Protein AF-A0A2V5YQJ9-F1 (afdb_monomer_lite)

Sequence (287 aa):
MVGDLIDFMKTKSSFQFAFLNALARRWFQRGGFLVSLAWLAAGSNALAEAPVAAVTVTPDSAFQAMFESYGNDNTLLDDWTGADGALSVLLPDGRVVWDFSDTFLGFVNRDNSRPPGQPFINNSMIVQDSGALVQTLHGGTAQSPTSLIIPVDQNAWYWVGDMTVEGDRLRVFVMEFMRTGPGPFDFQWVSNAIASFILPDLTLEDVVPTHGENNVMYGAALLEEGGYTYIYGTEDVSGTEKYLHIARATAGNLFGAWEFYTGTGWSSDPTASARLLRGVGNGFGVT

Secondary structure (DSSP, 8-state):
--HHHHHHTTS-----PPP--SHHHHHSSS------S----S--S---------------HHHHHHHHHHHT--S-SSSEEEEEEEEEEE-TTS-EEEEEEEEEES---TTSPPPTT--EES-EEEEEETTEEEEEE-EEETTEEE-SS--SSTTEEEEEEEEEEETTEEEEEEEEEEE-SSSTT-EEEEEEEEEEEETTTTEEEEEEEE--GGGEEEEEEEEEETTEEEEEEEEESSSS-EEEEEEEEETT-TTS--EEE-SSSEES-GGGPPP-SBS--SS----

Radius of gyration: 20.37 Å; chains: 1; bounding box: 47×46×60 Å

pLDDT: mean 85.01, std 23.69, range [23.05, 98.88]

Structure (mmCIF, N/CA/C/O backbone):
data_AF-A0A2V5YQJ9-F1
#
_entry.id   AF-A0A2V5YQJ9-F1
#
loop_
_atom_site.group_PDB
_atom_site.id
_atom_site.type_symbol
_atom_site.label_atom_id
_atom_site.label_alt_id
_atom_site.label_comp_id
_atom_site.label_asym_id
_atom_site.label_entity_id
_atom_site.label_seq_id
_atom_site.pdbx_PDB_ins_code
_atom_site.Cartn_x
_atom_site.Cartn_y
_atom_site.Cartn_z
_atom_site.occupancy
_atom_site.B_iso_or_equiv
_atom_site.auth_seq_id
_atom_site.auth_comp_id
_atom_site.auth_asym_id
_atom_site.auth_atom_id
_atom_site.pdbx_PDB_model_num
ATOM 1 N N . MET A 1 1 ? 19.221 16.763 -3.939 1.00 40.41 1 MET A N 1
ATOM 2 C CA . MET A 1 1 ? 20.540 16.271 -3.492 1.00 40.41 1 MET A CA 1
ATOM 3 C C . MET A 1 1 ? 20.417 14.766 -3.367 1.00 40.41 1 MET A C 1
ATOM 5 O O . MET A 1 1 ? 19.759 14.307 -2.452 1.00 40.41 1 MET A O 1
ATOM 9 N N . VAL A 1 2 ? 20.926 14.026 -4.353 1.00 37.28 2 VAL A N 1
ATOM 10 C CA . VAL A 1 2 ? 20.743 12.562 -4.499 1.00 37.28 2 VAL A CA 1
ATOM 11 C C . VAL A 1 2 ? 21.993 11.791 -4.023 1.00 37.28 2 VAL A C 1
ATOM 13 O O . VAL A 1 2 ? 22.000 10.569 -3.973 1.00 37.28 2 VAL A O 1
ATOM 16 N N . GLY A 1 3 ? 23.064 12.505 -3.648 1.00 26.58 3 GLY A N 1
ATOM 17 C CA . GLY A 1 3 ? 24.361 11.912 -3.301 1.00 26.58 3 GLY A CA 1
ATOM 18 C C . GLY A 1 3 ? 24.424 11.268 -1.914 1.00 26.58 3 GLY A C 1
ATOM 19 O O . GLY A 1 3 ? 25.017 10.204 -1.777 1.00 26.58 3 GLY A O 1
ATOM 20 N N . ASP A 1 4 ? 23.770 11.853 -0.908 1.00 34.38 4 ASP A N 1
ATOM 21 C CA . ASP A 1 4 ? 24.005 11.456 0.491 1.00 34.38 4 ASP A CA 1
ATOM 22 C C . ASP A 1 4 ? 23.178 10.235 0.939 1.00 34.38 4 ASP A C 1
ATOM 24 O O . ASP A 1 4 ? 23.525 9.578 1.919 1.00 34.38 4 ASP A O 1
ATOM 28 N N . LEU A 1 5 ? 22.133 9.859 0.188 1.00 36.88 5 LEU A N 1
ATOM 29 C CA . LEU A 1 5 ? 21.354 8.635 0.436 1.00 36.88 5 LEU A CA 1
ATOM 30 C C . LEU A 1 5 ? 22.107 7.369 -0.033 1.00 36.88 5 LEU A C 1
ATOM 32 O O . LEU A 1 5 ? 21.973 6.298 0.558 1.00 36.88 5 LEU A O 1
ATOM 36 N N . ILE A 1 6 ? 22.952 7.504 -1.066 1.00 39.50 6 ILE A N 1
ATOM 37 C CA . ILE A 1 6 ? 23.673 6.392 -1.713 1.00 39.50 6 ILE A CA 1
ATOM 38 C C . ILE A 1 6 ? 24.807 5.843 -0.831 1.00 39.50 6 ILE A C 1
ATOM 40 O O . ILE A 1 6 ? 25.126 4.656 -0.917 1.00 39.50 6 ILE A O 1
ATOM 44 N N . ASP A 1 7 ? 25.412 6.664 0.032 1.00 31.36 7 ASP A N 1
ATOM 45 C CA . ASP A 1 7 ? 26.541 6.224 0.864 1.00 31.36 7 ASP A CA 1
ATOM 46 C C . ASP A 1 7 ? 26.127 5.609 2.209 1.00 31.36 7 ASP A C 1
ATOM 48 O O . ASP A 1 7 ? 26.865 4.782 2.752 1.00 31.36 7 ASP A O 1
ATOM 52 N N . PHE A 1 8 ? 24.922 5.892 2.715 1.00 32.81 8 PHE A N 1
ATOM 53 C CA . PHE A 1 8 ? 24.443 5.277 3.959 1.00 32.81 8 PHE A CA 1
ATOM 54 C C . PHE A 1 8 ? 23.924 3.841 3.757 1.00 32.81 8 PHE A C 1
ATOM 56 O O . PHE A 1 8 ? 24.144 2.978 4.606 1.00 32.81 8 PHE A O 1
ATOM 63 N N . MET A 1 9 ? 23.342 3.526 2.593 1.00 31.64 9 MET A N 1
ATOM 64 C CA . MET A 1 9 ? 22.881 2.162 2.281 1.00 31.64 9 MET A CA 1
ATOM 65 C C . MET A 1 9 ? 24.025 1.159 2.030 1.00 31.64 9 MET A C 1
ATOM 67 O O . MET A 1 9 ? 23.794 -0.048 2.010 1.00 31.64 9 MET A O 1
ATOM 71 N N . LYS A 1 10 ? 25.275 1.623 1.885 1.00 31.80 10 LYS A N 1
ATOM 72 C CA . LYS A 1 10 ? 26.450 0.760 1.659 1.00 31.80 10 LYS A CA 1
ATOM 73 C C . LYS A 1 10 ? 27.059 0.170 2.932 1.00 31.80 10 LYS A C 1
ATOM 75 O O . LYS A 1 10 ? 27.917 -0.703 2.831 1.00 31.80 10 LYS A O 1
ATOM 80 N N . THR A 1 11 ? 26.662 0.608 4.130 1.00 30.41 11 THR A N 1
ATOM 81 C CA . THR A 1 11 ? 27.325 0.179 5.376 1.00 30.41 11 THR A CA 1
ATOM 82 C C . THR A 1 11 ? 26.350 -0.166 6.502 1.00 30.41 11 THR A C 1
ATOM 84 O O . THR A 1 11 ? 26.317 0.493 7.533 1.00 30.41 11 THR A O 1
ATOM 87 N N . LYS A 1 12 ? 25.580 -1.249 6.313 1.00 27.59 12 LYS A N 1
ATOM 88 C CA . LYS A 1 12 ? 25.166 -2.242 7.336 1.00 27.59 12 LYS A CA 1
ATOM 89 C C . LYS A 1 12 ? 24.152 -3.211 6.715 1.00 27.59 12 LYS A C 1
ATOM 91 O O . LYS A 1 12 ? 22.944 -3.067 6.861 1.00 27.59 12 LYS A O 1
ATOM 96 N N . SER A 1 13 ? 24.653 -4.223 6.013 1.00 31.58 13 SER A N 1
ATOM 97 C CA . SER A 1 13 ? 23.836 -5.341 5.541 1.00 31.58 13 SER A CA 1
ATOM 98 C C . SER A 1 13 ? 23.528 -6.292 6.703 1.00 31.58 13 SER A C 1
ATOM 100 O O . SER A 1 13 ? 24.370 -7.099 7.095 1.00 31.58 13 SER A O 1
ATOM 102 N N . SER A 1 14 ? 22.340 -6.172 7.288 1.00 27.11 14 SER A N 1
ATOM 103 C CA . SER A 1 14 ? 21.593 -7.290 7.890 1.00 27.11 14 SER A CA 1
ATOM 104 C C . SER A 1 14 ? 20.208 -6.808 8.320 1.00 27.11 14 SER A C 1
ATOM 106 O O . SER A 1 14 ? 19.943 -6.589 9.495 1.00 27.11 14 SER A O 1
ATOM 108 N N . PHE A 1 15 ? 19.305 -6.659 7.352 1.00 27.42 15 PHE A N 1
ATOM 109 C CA . PHE A 1 15 ? 17.872 -6.682 7.629 1.00 27.42 15 PHE A CA 1
ATOM 110 C C . PHE A 1 15 ? 17.328 -7.985 7.050 1.00 27.42 15 PHE A C 1
ATOM 112 O O . PHE A 1 15 ? 17.191 -8.139 5.841 1.00 27.42 15 PHE A O 1
ATOM 119 N N . GLN A 1 16 ? 17.126 -8.968 7.926 1.00 23.05 16 GLN A N 1
ATOM 120 C CA . GLN A 1 16 ? 16.363 -10.166 7.602 1.00 23.05 16 GLN A CA 1
ATOM 121 C C . GLN A 1 16 ? 14.884 -9.778 7.680 1.00 23.05 16 GLN A C 1
ATOM 123 O O . GLN A 1 16 ? 14.356 -9.601 8.774 1.00 23.05 16 GLN A O 1
ATOM 128 N N . PHE A 1 17 ? 14.234 -9.596 6.532 1.00 31.12 17 PHE A N 1
ATOM 129 C CA . PHE A 1 17 ? 12.783 -9.447 6.477 1.00 31.12 17 PHE A CA 1
ATOM 130 C C . PHE A 1 17 ? 12.141 -10.837 6.507 1.00 31.12 17 PHE A C 1
ATOM 132 O O . PHE A 1 17 ? 12.471 -11.706 5.700 1.00 31.12 17 PHE A O 1
ATOM 139 N N . ALA A 1 18 ? 11.254 -11.060 7.475 1.00 25.56 18 ALA A N 1
ATOM 140 C CA . ALA A 1 18 ? 10.383 -12.224 7.512 1.00 25.56 18 ALA A CA 1
ATOM 141 C C . ALA A 1 18 ? 9.115 -11.901 6.711 1.00 25.56 18 ALA A C 1
ATOM 143 O O . ALA A 1 18 ? 8.398 -10.959 7.042 1.00 25.56 18 ALA A O 1
ATOM 144 N N . PHE A 1 19 ? 8.853 -12.675 5.659 1.00 35.75 19 PHE A N 1
ATOM 145 C CA . PHE A 1 19 ? 7.656 -12.554 4.829 1.00 35.75 19 PHE A CA 1
ATOM 146 C C . PHE A 1 19 ? 6.508 -13.367 5.429 1.00 35.75 19 PHE A C 1
ATOM 148 O O . PHE A 1 19 ? 6.646 -14.570 5.644 1.00 35.75 19 PHE A O 1
ATOM 155 N N . LEU A 1 20 ? 5.359 -12.728 5.647 1.00 36.44 20 LEU A N 1
ATOM 156 C CA . LEU A 1 20 ? 4.083 -13.389 5.921 1.00 36.44 20 LEU A CA 1
ATOM 157 C C . LEU A 1 20 ? 2.946 -12.492 5.408 1.00 36.44 20 LEU A C 1
ATOM 159 O O . LEU A 1 20 ? 2.495 -11.626 6.146 1.00 36.44 20 LEU A O 1
ATOM 163 N N . ASN A 1 21 ? 2.484 -12.690 4.162 1.00 44.47 21 ASN A N 1
ATOM 164 C CA . ASN A 1 21 ? 1.054 -12.895 3.863 1.00 44.47 21 ASN A CA 1
ATOM 165 C C . ASN A 1 21 ? 0.688 -12.998 2.368 1.00 44.47 21 ASN A C 1
ATOM 167 O O . ASN A 1 21 ? 1.184 -12.248 1.541 1.00 44.47 21 ASN A O 1
ATOM 171 N N . ALA A 1 22 ? -0.218 -13.961 2.119 1.00 40.72 22 ALA A N 1
ATOM 172 C CA . ALA A 1 22 ? -1.182 -14.209 1.024 1.00 40.72 22 ALA A CA 1
ATOM 173 C C . ALA A 1 22 ? -1.447 -15.731 0.980 1.00 40.72 22 ALA A C 1
ATOM 175 O O . ALA A 1 22 ? -2.582 -16.193 1.105 1.00 40.72 22 ALA A O 1
ATOM 176 N N . LEU A 1 23 ? -0.373 -16.534 0.960 1.00 37.53 23 LEU A N 1
ATOM 177 C CA . LEU A 1 23 ? -0.424 -18.004 1.039 1.00 37.53 23 LEU A CA 1
ATOM 178 C C . LEU A 1 23 ? -0.849 -18.529 2.423 1.00 37.53 23 LEU A C 1
ATOM 180 O O . LEU A 1 23 ? -1.517 -19.561 2.505 1.00 37.53 23 LEU A O 1
ATOM 184 N N . ALA A 1 24 ? -0.539 -17.802 3.503 1.00 38.62 24 ALA A N 1
ATOM 185 C CA . ALA A 1 24 ? -0.944 -18.175 4.862 1.00 38.62 24 ALA A CA 1
ATOM 186 C C . ALA A 1 24 ? -2.477 -18.182 5.042 1.00 38.62 24 ALA A C 1
ATOM 188 O O . ALA A 1 24 ? -3.015 -19.070 5.705 1.00 38.62 24 ALA A O 1
ATOM 189 N N . ARG A 1 25 ? -3.198 -17.280 4.355 1.00 43.00 25 ARG A N 1
ATOM 190 C CA . ARG A 1 25 ? -4.662 -17.144 4.466 1.00 43.00 25 ARG A CA 1
ATOM 191 C C . ARG A 1 25 ? -5.425 -18.379 3.959 1.00 43.00 25 ARG A C 1
ATOM 193 O O . ARG A 1 25 ? -6.492 -18.690 4.477 1.00 43.00 25 ARG A O 1
ATOM 200 N N . ARG A 1 26 ? -4.881 -19.143 2.998 1.00 40.19 26 ARG A N 1
ATOM 201 C CA . ARG A 1 26 ? -5.514 -20.393 2.516 1.00 40.19 26 ARG A CA 1
ATOM 202 C C . ARG A 1 26 ? -5.176 -21.628 3.351 1.00 40.19 26 ARG A C 1
ATOM 204 O O . ARG A 1 26 ? -5.983 -22.556 3.387 1.00 40.19 26 ARG A O 1
ATOM 211 N N . TRP A 1 27 ? -4.026 -21.660 4.022 1.00 37.62 27 TRP A N 1
ATOM 212 C CA . TRP A 1 27 ? -3.607 -22.833 4.800 1.00 37.62 27 TRP A CA 1
ATOM 213 C C . TRP A 1 27 ? -4.268 -22.923 6.181 1.00 37.62 27 TRP A C 1
ATOM 215 O O . TRP A 1 27 ? -4.412 -24.028 6.701 1.00 37.62 27 TRP A O 1
ATOM 225 N N . PHE A 1 28 ? -4.773 -21.812 6.727 1.00 39.81 28 PHE A N 1
ATOM 226 C CA . PHE A 1 28 ? -5.488 -21.809 8.010 1.00 39.81 28 PHE A CA 1
ATOM 227 C C . PHE A 1 28 ? -7.015 -21.994 7.913 1.00 39.81 28 PHE A C 1
ATOM 229 O O . PHE A 1 28 ? -7.658 -22.272 8.921 1.00 39.81 28 PHE A O 1
ATOM 236 N N . GLN A 1 29 ? -7.616 -21.999 6.715 1.00 36.34 29 GLN A N 1
ATOM 237 C CA . GLN A 1 29 ? -9.059 -22.269 6.555 1.00 36.34 29 GLN A CA 1
ATOM 238 C C . GLN A 1 29 ? -9.470 -23.751 6.697 1.00 36.34 29 GLN A C 1
ATOM 240 O O . GLN A 1 29 ? -10.632 -24.107 6.496 1.00 36.34 29 GLN A O 1
ATOM 245 N N . ARG A 1 30 ? -8.550 -24.647 7.076 1.00 33.53 30 ARG A N 1
ATOM 246 C CA . ARG A 1 30 ? -8.859 -26.053 7.390 1.00 33.53 30 ARG A CA 1
ATOM 247 C C . ARG A 1 30 ? -8.316 -26.459 8.756 1.00 33.53 30 ARG A C 1
ATOM 249 O O . ARG A 1 30 ? -7.540 -27.397 8.881 1.00 33.53 30 ARG A O 1
ATOM 256 N N . GLY A 1 31 ? -8.766 -25.764 9.789 1.00 29.17 31 GLY A N 1
ATOM 257 C CA . GLY A 1 31 ? -8.530 -26.159 11.171 1.00 29.17 31 GLY A CA 1
ATOM 258 C C . GLY A 1 31 ? -9.281 -25.238 12.109 1.00 29.17 31 GLY A C 1
ATOM 259 O O . GLY A 1 31 ? -8.724 -24.255 12.573 1.00 29.17 31 GLY A O 1
ATOM 260 N N . GLY A 1 32 ? -10.558 -25.530 12.360 1.00 34.03 32 GLY A N 1
ATOM 261 C CA . GLY A 1 32 ? -11.343 -24.770 13.325 1.00 34.03 32 GLY A CA 1
ATOM 262 C C . GLY A 1 32 ? -10.690 -24.818 14.705 1.00 34.03 32 GLY A C 1
ATOM 263 O O . GLY A 1 32 ? -10.674 -25.869 15.341 1.00 34.03 32 GLY A O 1
ATOM 264 N N . PHE A 1 33 ? -10.191 -23.676 15.170 1.00 29.98 33 PHE A N 1
ATOM 265 C CA . PHE A 1 33 ? -9.935 -23.424 16.581 1.00 29.98 33 PHE A CA 1
ATOM 266 C C . PHE A 1 33 ? -10.837 -22.275 17.020 1.00 29.98 33 PHE A C 1
ATOM 268 O O . PHE A 1 33 ? -10.548 -21.102 16.825 1.00 29.98 33 PHE A O 1
ATOM 275 N N . LEU A 1 34 ? -11.976 -22.646 17.602 1.00 27.59 34 LEU A N 1
ATOM 276 C CA . LEU A 1 34 ? -12.792 -21.747 18.404 1.00 27.59 34 LEU A CA 1
ATOM 277 C C . LEU A 1 34 ? -11.983 -21.379 19.651 1.00 27.59 34 LEU A C 1
ATOM 279 O O . LEU A 1 34 ? -11.839 -22.208 20.549 1.00 27.59 34 LEU A O 1
ATOM 283 N N . VAL A 1 35 ? -11.481 -20.150 19.738 1.00 29.42 35 VAL A N 1
ATOM 284 C CA . VAL A 1 35 ? -11.079 -19.578 21.028 1.00 29.42 35 VAL A CA 1
ATOM 285 C C . VAL A 1 35 ? -12.241 -18.726 21.518 1.00 29.42 35 VAL A C 1
ATOM 287 O O . VAL A 1 35 ? -12.368 -17.542 21.227 1.00 29.42 35 VAL A O 1
ATOM 290 N N . SER A 1 36 ? -13.155 -19.377 22.231 1.00 27.64 36 SER A N 1
ATOM 291 C CA . SER A 1 36 ? -14.222 -18.716 22.974 1.00 27.64 36 SER A CA 1
ATOM 292 C C . SER A 1 36 ? -13.629 -17.792 24.045 1.00 27.64 36 SER A C 1
ATOM 294 O O . SER A 1 36 ? -12.890 -18.257 24.913 1.00 27.64 36 SER A O 1
ATOM 296 N N . LEU A 1 37 ? -13.991 -16.502 24.003 1.00 31.19 37 LEU A N 1
ATOM 297 C CA . LEU A 1 37 ? -13.757 -15.526 25.071 1.00 31.19 37 LEU A CA 1
ATOM 298 C C . LEU A 1 37 ? -14.478 -15.962 26.357 1.00 31.19 37 LEU A C 1
ATOM 300 O O . LEU A 1 37 ? -15.632 -15.616 26.594 1.00 31.19 37 LEU A O 1
ATOM 304 N N . ALA A 1 38 ? -13.789 -16.712 27.204 1.00 31.50 38 ALA A N 1
ATOM 305 C CA . ALA A 1 38 ? -14.066 -16.814 28.628 1.00 31.50 38 ALA A CA 1
ATOM 306 C C . ALA A 1 38 ? -12.814 -17.381 29.296 1.00 31.50 38 ALA A C 1
ATOM 308 O O . ALA A 1 38 ? -12.271 -18.362 28.805 1.00 31.50 38 ALA A O 1
ATOM 309 N N . TRP A 1 39 ? -12.431 -16.794 30.431 1.00 29.31 39 TRP A N 1
ATOM 310 C CA . TRP A 1 39 ? -11.252 -17.078 31.265 1.00 29.31 39 TRP A CA 1
ATOM 311 C C . TRP A 1 39 ? -10.033 -16.200 31.005 1.00 29.31 39 TRP A C 1
ATOM 313 O O . TRP A 1 39 ? -9.054 -16.631 30.417 1.00 29.31 39 TRP A O 1
ATOM 323 N N . LEU A 1 40 ? -10.053 -15.001 31.589 1.00 31.84 40 LEU A N 1
ATOM 324 C CA . LEU A 1 40 ? -8.904 -14.504 32.350 1.00 31.84 40 LEU A CA 1
ATOM 325 C C . LEU A 1 40 ? -9.384 -13.448 33.348 1.00 31.84 40 LEU A C 1
ATOM 327 O O . LEU A 1 40 ? -9.329 -12.244 33.123 1.00 31.84 40 LEU A O 1
ATOM 331 N N . ALA A 1 41 ? -9.883 -13.943 34.477 1.00 31.47 41 ALA A N 1
ATOM 332 C CA . ALA A 1 41 ? -9.936 -13.192 35.717 1.00 31.47 41 ALA A CA 1
ATOM 333 C C . ALA A 1 41 ? -9.121 -13.958 36.768 1.00 31.47 41 ALA A C 1
ATOM 335 O O . ALA A 1 41 ? -9.358 -15.143 36.990 1.00 31.47 41 ALA A O 1
ATOM 336 N N . ALA A 1 42 ? -8.216 -13.218 37.414 1.00 32.53 42 ALA A N 1
ATOM 337 C CA . ALA A 1 42 ? -7.424 -13.539 38.603 1.00 32.53 42 ALA A CA 1
ATOM 338 C C . ALA A 1 42 ? -6.146 -14.391 38.436 1.00 32.53 42 ALA A C 1
ATOM 340 O O . ALA A 1 42 ? -6.188 -15.565 38.087 1.00 32.53 42 ALA A O 1
ATOM 341 N N . GLY A 1 43 ? -5.016 -13.800 38.853 1.00 30.61 43 GLY A N 1
ATOM 342 C CA . GLY A 1 43 ? -3.866 -14.543 39.377 1.00 30.61 43 GLY A CA 1
ATOM 343 C C . GLY A 1 43 ? -2.501 -14.101 38.856 1.00 30.61 43 GLY A C 1
ATOM 344 O O . GLY A 1 43 ? -1.915 -14.762 38.010 1.00 30.61 43 GLY A O 1
ATOM 345 N N . SER A 1 44 ? -1.946 -13.019 39.402 1.00 46.25 44 SER A N 1
ATOM 346 C CA . SER A 1 44 ? -0.518 -12.711 39.293 1.00 46.25 44 SER A CA 1
ATOM 347 C C . SER A 1 44 ? 0.312 -13.780 40.017 1.00 46.25 44 SER A C 1
ATOM 349 O O . SER A 1 44 ? 0.336 -13.790 41.248 1.00 46.25 44 SER A O 1
ATOM 351 N N . ASN A 1 45 ? 0.936 -14.686 39.259 1.00 39.44 45 ASN A N 1
ATOM 352 C CA . ASN A 1 45 ? 2.283 -15.260 39.430 1.00 39.44 45 ASN A CA 1
ATOM 353 C C . ASN A 1 45 ? 2.383 -16.597 38.675 1.00 39.44 45 ASN A C 1
ATOM 355 O O . ASN A 1 45 ? 1.548 -17.475 38.855 1.00 39.44 45 ASN A O 1
ATOM 359 N N . ALA A 1 46 ? 3.467 -16.739 37.904 1.00 38.19 46 ALA A N 1
ATOM 360 C CA . ALA A 1 46 ? 3.880 -17.911 37.123 1.00 38.19 46 ALA A CA 1
ATOM 361 C C . ALA A 1 46 ? 3.161 -18.138 35.777 1.00 38.19 46 ALA A C 1
ATOM 363 O O . ALA A 1 46 ? 2.513 -19.158 35.559 1.00 38.19 46 ALA A O 1
ATOM 364 N N . LEU A 1 47 ? 3.415 -17.253 34.807 1.00 41.41 47 LEU A N 1
ATOM 365 C CA . LEU A 1 47 ? 3.643 -17.749 33.449 1.00 41.41 47 LEU A CA 1
ATOM 366 C C . LEU A 1 47 ? 5.036 -18.381 33.463 1.00 41.41 47 LEU A C 1
ATOM 368 O O . LEU A 1 47 ? 6.043 -17.686 33.354 1.00 41.41 47 LEU A O 1
ATOM 372 N N . ALA A 1 48 ? 5.103 -19.692 33.696 1.00 44.62 48 ALA A N 1
ATOM 373 C CA . ALA A 1 48 ? 6.265 -20.445 33.258 1.00 44.62 48 ALA A CA 1
ATOM 374 C C . ALA A 1 48 ? 6.410 -20.157 31.758 1.00 44.62 48 ALA A C 1
ATOM 376 O O . ALA A 1 48 ? 5.458 -20.391 31.011 1.00 44.62 48 ALA A O 1
ATOM 377 N N . GLU A 1 49 ? 7.546 -19.591 31.340 1.00 53.53 49 GLU A N 1
ATOM 378 C CA . GLU A 1 49 ? 7.918 -19.536 29.928 1.00 53.53 49 GLU A CA 1
ATOM 379 C C . GLU A 1 49 ? 7.797 -20.963 29.403 1.00 53.53 49 GLU A C 1
ATOM 381 O O . GLU A 1 49 ? 8.594 -21.842 29.743 1.00 53.53 49 GLU A O 1
ATOM 386 N N . ALA A 1 50 ? 6.737 -21.220 28.635 1.00 53.94 50 ALA A N 1
ATOM 387 C CA . ALA A 1 50 ? 6.664 -22.428 27.845 1.00 53.94 50 ALA A CA 1
ATOM 388 C C . ALA A 1 50 ? 7.977 -22.494 27.052 1.00 53.94 50 ALA A C 1
ATOM 390 O O . ALA A 1 50 ? 8.391 -21.461 26.514 1.00 53.94 50 ALA A O 1
ATOM 391 N N . PRO A 1 51 ? 8.669 -23.646 27.010 1.00 52.16 51 PRO A N 1
ATOM 392 C CA . PRO A 1 51 ? 9.895 -23.755 26.241 1.00 52.16 51 PRO A CA 1
ATOM 393 C C . PRO A 1 51 ? 9.582 -23.298 24.821 1.00 52.16 51 PRO A C 1
ATOM 395 O O . PRO A 1 51 ? 8.709 -23.871 24.165 1.00 52.16 51 PRO A O 1
ATOM 398 N N . VAL A 1 52 ? 10.245 -22.223 24.387 1.00 64.50 52 VAL A N 1
ATOM 399 C CA . VAL A 1 52 ? 10.115 -21.709 23.027 1.00 64.50 52 VAL A CA 1
ATOM 400 C C . VAL A 1 52 ? 10.468 -22.875 22.119 1.00 64.50 52 VAL A C 1
ATOM 402 O O . VAL A 1 52 ? 11.605 -23.352 22.126 1.00 64.50 52 VAL A O 1
ATOM 405 N N . ALA A 1 53 ? 9.472 -23.400 21.406 1.00 72.19 53 ALA A N 1
ATOM 406 C CA . ALA A 1 53 ? 9.717 -24.437 20.423 1.00 72.19 53 ALA A CA 1
ATOM 407 C C . ALA A 1 53 ? 10.775 -23.890 19.464 1.00 72.19 53 ALA A C 1
ATOM 409 O O . ALA A 1 53 ? 10.630 -22.778 18.958 1.00 72.19 53 ALA A O 1
ATOM 410 N N . ALA A 1 54 ? 11.863 -24.633 19.264 1.00 78.38 54 ALA A N 1
ATOM 411 C CA . ALA A 1 54 ? 12.891 -24.222 18.324 1.00 78.38 54 ALA A CA 1
ATOM 412 C C . ALA A 1 54 ? 12.257 -24.150 16.929 1.00 78.38 54 ALA A C 1
ATOM 414 O O . ALA A 1 54 ? 11.960 -25.177 16.316 1.00 78.38 54 ALA A O 1
ATOM 415 N N . VAL A 1 55 ? 12.004 -22.934 16.451 1.00 84.25 55 VAL A N 1
ATOM 416 C CA . VAL A 1 55 ? 11.503 -22.699 15.100 1.00 84.25 55 VAL A CA 1
ATOM 417 C C . VAL A 1 55 ? 12.702 -22.700 14.165 1.00 84.25 55 VAL A C 1
ATOM 419 O O . VAL A 1 55 ? 13.689 -22.003 14.399 1.00 84.25 55 VAL A O 1
ATOM 422 N N . THR A 1 56 ? 12.629 -23.499 13.105 1.00 87.44 56 THR A N 1
ATOM 423 C CA . THR A 1 56 ? 13.600 -23.421 12.012 1.00 87.44 56 THR A CA 1
ATOM 424 C C . THR A 1 56 ? 13.113 -22.375 11.020 1.00 87.44 56 THR A C 1
ATOM 426 O O . THR A 1 56 ? 11.974 -22.446 10.567 1.00 87.44 56 THR A O 1
ATOM 429 N N . VAL A 1 57 ? 13.972 -21.415 10.687 1.00 90.25 57 VAL A N 1
ATOM 430 C CA . VAL A 1 57 ? 13.710 -20.389 9.673 1.00 90.25 57 VAL A CA 1
ATOM 431 C C . VAL A 1 57 ? 14.694 -20.599 8.531 1.00 90.25 57 VAL A C 1
ATOM 433 O O . VAL A 1 57 ? 15.891 -20.766 8.766 1.00 90.25 57 VAL A O 1
ATOM 436 N N . THR A 1 58 ? 14.199 -20.598 7.298 1.00 93.00 58 THR A N 1
ATOM 437 C CA . THR A 1 58 ? 15.016 -20.734 6.087 1.00 93.00 58 THR A CA 1
ATOM 438 C C . THR A 1 58 ? 14.681 -19.613 5.112 1.00 93.00 58 THR A C 1
ATOM 440 O O . THR A 1 58 ? 13.497 -19.311 4.959 1.00 93.00 58 THR A O 1
ATOM 443 N N . PRO A 1 59 ? 15.674 -19.018 4.427 1.00 94.19 59 PRO A N 1
ATOM 444 C CA . PRO A 1 59 ? 15.403 -18.106 3.323 1.00 94.19 59 PRO A CA 1
ATOM 445 C C . PRO A 1 59 ? 14.554 -18.783 2.245 1.00 94.19 59 PRO A C 1
ATOM 447 O O . PRO A 1 59 ? 14.803 -19.942 1.903 1.00 94.19 59 PRO A O 1
ATOM 450 N N . ASP A 1 60 ? 13.591 -18.053 1.689 1.00 95.12 60 ASP A N 1
ATOM 451 C CA . ASP A 1 60 ? 12.841 -18.510 0.523 1.00 95.12 60 ASP A CA 1
ATOM 452 C C . ASP A 1 60 ? 13.616 -18.156 -0.751 1.00 95.12 60 ASP A C 1
ATOM 454 O O . ASP A 1 60 ? 13.573 -17.032 -1.256 1.00 95.12 60 ASP A O 1
ATOM 458 N N . SER A 1 61 ? 14.378 -19.125 -1.257 1.00 96.50 61 SER A N 1
ATOM 459 C CA . SER A 1 61 ? 15.193 -18.931 -2.455 1.00 96.50 61 SER A CA 1
ATOM 460 C C . SER A 1 61 ? 14.365 -18.766 -3.729 1.00 96.50 61 SER A C 1
ATOM 462 O O . SER A 1 61 ? 14.877 -18.203 -4.695 1.00 96.50 61 SER A O 1
ATOM 464 N N . ALA A 1 62 ? 13.112 -19.231 -3.754 1.00 95.75 62 ALA A N 1
ATOM 465 C CA . ALA A 1 62 ? 12.250 -19.090 -4.920 1.00 95.75 62 ALA A CA 1
ATOM 466 C C . ALA A 1 62 ? 11.761 -17.644 -5.053 1.00 95.75 62 ALA A C 1
ATOM 468 O O . ALA A 1 62 ? 11.878 -17.061 -6.130 1.00 95.75 62 ALA A O 1
ATOM 469 N N . PHE A 1 63 ? 11.300 -17.038 -3.954 1.00 94.94 63 PHE A N 1
ATOM 470 C CA . PHE A 1 63 ? 10.939 -15.618 -3.940 1.00 94.94 63 PHE A CA 1
ATOM 471 C C . PHE A 1 63 ? 12.142 -14.717 -4.210 1.00 94.94 63 PHE A C 1
ATOM 473 O O . PHE A 1 63 ? 12.041 -13.811 -5.037 1.00 94.94 63 PHE A O 1
ATOM 480 N N . GLN A 1 64 ? 13.288 -15.005 -3.585 1.00 95.81 64 GLN A N 1
ATOM 481 C CA . GLN A 1 64 ? 14.525 -14.267 -3.846 1.00 95.81 64 GLN A CA 1
ATOM 482 C C . GLN A 1 64 ? 14.864 -14.276 -5.344 1.00 95.81 64 GLN A C 1
ATOM 484 O O . GLN A 1 64 ? 15.036 -13.217 -5.943 1.00 95.81 64 GLN A O 1
ATOM 489 N N . ALA A 1 65 ? 14.891 -15.459 -5.967 1.00 96.88 65 ALA A N 1
ATOM 490 C CA . ALA A 1 65 ? 15.218 -15.596 -7.382 1.00 96.88 65 ALA A CA 1
ATOM 491 C C . ALA A 1 65 ? 14.186 -14.924 -8.300 1.00 96.88 65 ALA A C 1
ATOM 493 O O . ALA A 1 65 ? 14.565 -14.371 -9.327 1.00 96.88 65 ALA A O 1
ATOM 494 N N . MET A 1 66 ? 12.897 -14.949 -7.946 1.00 97.50 66 MET A N 1
ATOM 495 C CA . MET A 1 66 ? 11.841 -14.306 -8.732 1.00 97.50 66 MET A CA 1
ATOM 496 C C . MET A 1 66 ? 12.034 -12.783 -8.793 1.00 97.50 66 MET A C 1
ATOM 498 O O . MET A 1 66 ? 12.031 -12.213 -9.882 1.00 97.50 66 MET A O 1
ATOM 502 N N . PHE A 1 67 ? 12.257 -12.136 -7.646 1.00 97.50 67 PHE A N 1
ATOM 503 C CA . PHE A 1 67 ? 12.480 -10.688 -7.583 1.00 97.50 67 PHE A CA 1
ATOM 504 C C . PHE A 1 67 ? 13.837 -10.271 -8.159 1.00 97.50 67 PHE A C 1
ATOM 506 O O . PHE A 1 67 ? 13.912 -9.260 -8.851 1.00 97.50 67 PHE A O 1
ATOM 513 N N . GLU A 1 68 ? 14.900 -11.050 -7.933 1.00 96.38 68 GLU A N 1
ATOM 514 C CA . GLU A 1 68 ? 16.210 -10.793 -8.547 1.00 96.38 68 GLU A CA 1
ATOM 515 C C . GLU A 1 68 ? 16.173 -10.952 -10.066 1.00 96.38 68 GLU A C 1
ATOM 517 O O . GLU A 1 68 ? 16.787 -10.161 -10.777 1.00 96.38 68 GLU A O 1
ATOM 522 N N . SER A 1 69 ? 15.474 -11.972 -10.571 1.00 96.38 69 SER A N 1
ATOM 523 C CA . SER A 1 69 ? 15.343 -12.184 -12.010 1.00 96.38 69 SER A CA 1
ATOM 524 C C . SER A 1 69 ? 14.554 -11.064 -12.664 1.00 96.38 69 SER A C 1
ATOM 526 O O . SER A 1 69 ? 14.903 -10.695 -13.774 1.00 96.38 69 SER A O 1
ATOM 528 N N . TYR A 1 70 ? 13.507 -10.559 -12.010 1.00 97.81 70 TYR A N 1
ATOM 529 C CA . TYR A 1 70 ? 12.697 -9.463 -12.531 1.00 97.81 70 TYR A CA 1
ATOM 530 C C . TYR A 1 70 ? 13.465 -8.138 -12.474 1.00 97.81 70 TYR A C 1
ATOM 532 O O . TYR A 1 70 ? 13.769 -7.541 -13.498 1.00 97.81 70 TYR A O 1
ATOM 540 N N . GLY A 1 71 ? 13.886 -7.723 -11.277 1.00 97.19 71 GLY A N 1
ATOM 541 C CA . GLY A 1 71 ? 14.449 -6.390 -11.067 1.00 97.19 71 GLY A CA 1
ATOM 542 C C . GLY A 1 71 ? 15.857 -6.166 -11.616 1.00 97.19 71 GLY A C 1
ATOM 543 O O . GLY A 1 71 ? 16.319 -5.029 -11.635 1.00 97.19 71 GLY A O 1
ATOM 544 N N . ASN A 1 72 ? 16.551 -7.220 -12.058 1.00 97.00 72 ASN A N 1
ATOM 545 C CA . ASN A 1 72 ? 17.886 -7.111 -12.654 1.00 97.00 72 ASN A CA 1
ATOM 546 C C . ASN A 1 72 ? 17.904 -7.408 -14.164 1.00 97.00 72 ASN A C 1
ATOM 548 O O . ASN A 1 72 ? 18.991 -7.453 -14.751 1.00 97.00 72 ASN A O 1
ATOM 552 N N . ASP A 1 73 ? 16.753 -7.654 -14.804 1.00 95.75 73 ASP A N 1
ATOM 553 C CA . ASP A 1 73 ? 16.732 -8.063 -16.214 1.00 95.75 73 ASP A CA 1
ATOM 554 C C . ASP A 1 73 ? 17.143 -6.937 -17.179 1.00 95.75 73 ASP A C 1
ATOM 556 O O . ASP A 1 73 ? 17.715 -7.208 -18.239 1.00 95.75 73 ASP A O 1
ATOM 560 N N . ASN A 1 74 ? 16.934 -5.679 -16.769 1.00 96.19 74 ASN A N 1
ATOM 561 C CA . ASN A 1 74 ? 17.159 -4.465 -17.549 1.00 96.19 74 ASN A CA 1
ATOM 562 C C . ASN A 1 74 ? 16.463 -4.456 -18.926 1.00 96.19 74 ASN A C 1
ATOM 564 O O . ASN A 1 74 ? 16.929 -3.771 -19.844 1.00 96.19 74 ASN A O 1
ATOM 568 N N . THR A 1 75 ? 15.391 -5.232 -19.110 1.00 96.44 75 THR A N 1
ATOM 569 C CA . THR A 1 75 ? 14.644 -5.294 -20.374 1.00 96.44 75 THR A CA 1
ATOM 570 C C . THR A 1 75 ? 13.798 -4.042 -20.570 1.00 96.44 75 THR A C 1
ATOM 572 O O . THR A 1 75 ? 13.767 -3.487 -21.674 1.00 96.44 75 THR A O 1
ATOM 575 N N . LEU A 1 76 ? 13.199 -3.555 -19.483 1.00 96.69 76 LEU A N 1
ATOM 576 C CA . LEU A 1 76 ? 12.545 -2.261 -19.366 1.00 96.69 76 LEU A CA 1
ATOM 577 C C . LEU A 1 76 ? 13.242 -1.436 -18.274 1.00 96.69 76 LEU A C 1
ATOM 579 O O . LEU A 1 76 ? 13.725 -1.966 -17.279 1.00 96.69 76 LEU A O 1
ATOM 583 N N . LEU A 1 77 ? 13.344 -0.121 -18.485 1.00 96.12 77 LEU A N 1
ATOM 584 C CA . LEU A 1 77 ? 14.033 0.799 -17.560 1.00 96.12 77 LEU A CA 1
ATOM 585 C C . LEU A 1 77 ? 13.060 1.590 -16.675 1.00 96.12 77 LEU A C 1
ATOM 587 O O . LEU A 1 77 ? 13.453 2.522 -15.978 1.00 96.12 77 LEU A O 1
ATOM 591 N N . ASP A 1 78 ? 11.789 1.234 -16.723 1.00 97.00 78 ASP A N 1
ATOM 592 C CA . ASP A 1 78 ? 10.721 1.687 -15.843 1.00 97.00 78 ASP A CA 1
ATOM 593 C C . ASP A 1 78 ? 10.205 0.551 -14.946 1.00 97.00 78 ASP A C 1
ATOM 595 O O . ASP A 1 78 ? 9.260 0.740 -14.184 1.00 97.00 78 ASP A O 1
ATOM 599 N N . ASP A 1 79 ? 10.878 -0.603 -14.973 1.00 96.88 79 ASP A N 1
ATOM 600 C CA . ASP A 1 79 ? 10.586 -1.713 -14.080 1.00 96.88 79 ASP A CA 1
ATOM 601 C C . ASP A 1 79 ? 11.137 -1.508 -12.670 1.00 96.88 79 ASP A C 1
ATOM 603 O O . ASP A 1 79 ? 12.166 -0.859 -12.450 1.00 96.88 79 ASP A O 1
ATOM 607 N N . TRP A 1 80 ? 10.429 -2.099 -11.707 1.00 98.19 80 TRP A N 1
ATOM 608 C CA . TRP A 1 80 ? 10.852 -2.222 -10.323 1.00 98.19 80 TRP A CA 1
ATOM 609 C C . TRP A 1 80 ? 12.210 -2.902 -10.252 1.00 98.19 80 TRP A C 1
ATOM 611 O O . TRP A 1 80 ? 12.415 -3.968 -10.820 1.00 98.19 80 TRP A O 1
ATOM 621 N N . THR A 1 81 ? 13.118 -2.319 -9.478 1.00 97.88 81 THR A N 1
ATOM 622 C CA . THR A 1 81 ? 14.427 -2.924 -9.206 1.00 97.88 81 THR A CA 1
ATOM 623 C C . THR A 1 81 ? 14.668 -3.150 -7.721 1.00 97.88 81 THR A C 1
ATOM 625 O O . THR A 1 81 ? 15.596 -3.869 -7.359 1.00 97.88 81 THR A O 1
ATOM 628 N N . GLY A 1 82 ? 13.896 -2.509 -6.842 1.00 97.44 82 GLY A N 1
ATOM 629 C CA . GLY A 1 82 ? 14.029 -2.584 -5.389 1.00 97.44 82 GLY A CA 1
ATOM 630 C C . GLY A 1 82 ? 13.113 -1.573 -4.707 1.00 97.44 82 GLY A C 1
ATOM 631 O O . GLY A 1 82 ? 12.990 -0.456 -5.197 1.00 97.44 82 GLY A O 1
ATOM 632 N N . ALA A 1 83 ? 12.505 -1.925 -3.578 1.00 97.56 83 ALA A N 1
ATOM 633 C CA . ALA A 1 83 ? 11.628 -1.023 -2.833 1.00 97.56 83 ALA A CA 1
ATOM 634 C C . ALA A 1 83 ? 11.539 -1.396 -1.348 1.00 97.56 83 ALA A C 1
ATOM 636 O O . ALA A 1 83 ? 12.069 -2.433 -0.937 1.00 97.56 83 ALA A O 1
ATOM 637 N N . ASP A 1 84 ? 10.845 -0.575 -0.565 1.00 94.50 84 ASP A N 1
ATOM 638 C CA . ASP A 1 84 ? 10.295 -0.961 0.734 1.00 94.50 84 ASP A CA 1
ATOM 639 C C . ASP A 1 84 ? 8.798 -1.343 0.644 1.00 94.50 84 ASP A C 1
ATOM 641 O O . ASP A 1 84 ? 8.166 -1.286 -0.416 1.00 94.50 84 ASP A O 1
ATOM 645 N N . GLY A 1 85 ? 8.240 -1.844 1.751 1.00 89.25 85 GLY A N 1
ATOM 646 C CA . GLY A 1 85 ? 6.907 -2.457 1.767 1.00 89.25 85 GLY A CA 1
ATOM 647 C C . GLY A 1 85 ? 6.954 -3.933 1.364 1.00 89.25 85 GLY A C 1
ATOM 648 O O . GLY A 1 85 ? 7.538 -4.734 2.093 1.00 89.25 85 GLY A O 1
ATOM 649 N N . ALA A 1 86 ? 6.358 -4.280 0.219 1.00 94.00 86 ALA A N 1
ATOM 650 C CA . ALA A 1 86 ? 6.102 -5.644 -0.268 1.00 94.00 86 ALA A CA 1
ATOM 651 C C . ALA A 1 86 ? 4.891 -6.331 0.391 1.00 94.00 86 ALA A C 1
ATOM 653 O O . ALA A 1 86 ? 4.981 -7.454 0.898 1.00 94.00 86 ALA A O 1
ATOM 654 N N . LEU A 1 87 ? 3.742 -5.653 0.367 1.00 95.88 87 LEU A N 1
ATOM 655 C CA . LEU A 1 87 ? 2.455 -6.238 0.754 1.00 95.88 87 LEU A CA 1
ATOM 656 C C . LEU A 1 87 ? 1.843 -6.956 -0.447 1.00 95.88 87 LEU A C 1
ATOM 658 O O . LEU A 1 87 ? 2.093 -6.563 -1.582 1.00 95.88 87 LEU A O 1
ATOM 662 N N . SER A 1 88 ? 1.063 -8.020 -0.234 1.00 96.94 88 SER A N 1
ATOM 663 C CA . SER A 1 88 ? 0.488 -8.757 -1.363 1.00 96.94 88 SER A CA 1
ATOM 664 C C . SER A 1 88 ? -0.934 -9.243 -1.136 1.00 96.94 88 SER A C 1
ATOM 666 O O . SER A 1 88 ? -1.317 -9.612 -0.023 1.00 96.94 88 SER A O 1
ATOM 668 N N . VAL A 1 89 ? -1.708 -9.280 -2.221 1.00 97.75 89 VAL A N 1
ATOM 669 C CA . VAL A 1 89 ? -3.089 -9.769 -2.232 1.00 97.75 89 VAL A CA 1
ATOM 670 C C . VAL A 1 89 ? -3.358 -10.604 -3.482 1.00 97.75 89 VAL A C 1
ATOM 672 O O . VAL A 1 89 ? -2.895 -10.295 -4.580 1.00 97.75 89 VAL A O 1
ATOM 675 N N . LEU A 1 90 ? -4.112 -11.691 -3.311 1.00 97.94 90 LEU A N 1
ATOM 676 C CA . LEU A 1 90 ? -4.587 -12.521 -4.415 1.00 97.94 90 LEU A CA 1
ATOM 677 C C . LEU A 1 90 ? -5.833 -11.880 -5.038 1.00 97.94 90 LEU A C 1
ATOM 679 O O . LEU A 1 90 ? -6.823 -11.651 -4.343 1.00 97.94 90 LEU A O 1
ATOM 683 N N . LEU A 1 91 ? -5.800 -11.651 -6.346 1.00 98.50 91 LEU A N 1
ATOM 684 C CA . LEU A 1 91 ? -6.930 -11.146 -7.115 1.00 98.50 91 LEU A CA 1
ATOM 685 C C . LEU A 1 91 ? -7.909 -12.273 -7.504 1.00 98.50 91 LEU A C 1
ATOM 687 O O . LEU A 1 91 ? -7.518 -13.444 -7.580 1.00 98.50 91 LEU A O 1
ATOM 691 N N . PRO A 1 92 ? -9.183 -11.950 -7.813 1.00 97.81 92 PRO A N 1
ATOM 692 C CA . PRO A 1 92 ? -10.186 -12.942 -8.215 1.00 97.81 92 PRO A CA 1
ATOM 693 C C . PRO A 1 92 ? -9.844 -13.725 -9.487 1.00 97.81 92 PRO A C 1
ATOM 695 O O . PRO A 1 92 ? -10.325 -14.844 -9.663 1.00 97.81 92 PRO A O 1
ATOM 698 N N . ASP A 1 93 ? -9.025 -13.154 -10.370 1.00 97.38 93 ASP A N 1
ATOM 699 C CA . ASP A 1 93 ? -8.580 -13.784 -11.617 1.00 97.38 93 ASP A CA 1
ATOM 700 C C . ASP A 1 93 ? -7.343 -14.685 -11.447 1.00 97.38 93 ASP A C 1
ATOM 702 O O . ASP A 1 93 ? -6.891 -15.300 -12.410 1.00 97.38 93 ASP A O 1
ATOM 706 N N . GLY A 1 94 ? -6.828 -14.815 -10.219 1.00 97.94 94 GLY A N 1
ATOM 707 C CA . GLY A 1 94 ? -5.708 -15.688 -9.878 1.00 97.94 94 GLY A CA 1
ATOM 708 C C . GLY A 1 94 ? -4.334 -15.020 -9.925 1.00 97.94 94 GLY A C 1
ATOM 709 O O . GLY A 1 94 ? -3.364 -15.652 -9.500 1.00 97.94 94 GLY A O 1
ATOM 710 N N . ARG A 1 95 ? -4.241 -13.762 -10.374 1.00 98.69 95 ARG A N 1
ATOM 711 C CA . ARG A 1 95 ? -3.010 -12.969 -10.263 1.00 98.69 95 ARG A CA 1
ATOM 712 C C . ARG A 1 95 ? -2.774 -12.547 -8.814 1.00 98.69 95 ARG A C 1
ATOM 714 O O . ARG A 1 95 ? -3.711 -12.451 -8.025 1.00 98.69 95 ARG A O 1
ATOM 721 N N . VAL A 1 96 ? -1.526 -12.273 -8.458 1.00 98.75 96 VAL A N 1
ATOM 722 C CA . VAL A 1 96 ? -1.166 -11.639 -7.182 1.00 98.75 96 VAL A CA 1
ATOM 723 C C . VAL A 1 96 ? -0.661 -10.237 -7.480 1.00 98.75 96 VAL A C 1
ATOM 725 O O . VAL A 1 96 ? 0.145 -10.049 -8.386 1.00 98.75 96 VAL A O 1
ATOM 728 N N . VAL A 1 97 ? -1.134 -9.253 -6.726 1.00 98.56 97 VAL A N 1
ATOM 729 C CA . VAL A 1 97 ? -0.556 -7.907 -6.728 1.00 98.56 97 VAL A CA 1
ATOM 730 C C . VAL A 1 97 ? 0.389 -7.803 -5.550 1.00 98.56 97 VAL A C 1
ATOM 732 O O . VAL A 1 97 ? 0.018 -8.166 -4.434 1.00 98.56 97 VAL A O 1
ATOM 735 N N . TRP A 1 98 ? 1.592 -7.311 -5.819 1.00 98.62 98 TRP A N 1
ATOM 736 C CA . TRP A 1 98 ? 2.565 -6.880 -4.828 1.00 98.62 98 TRP A CA 1
ATOM 737 C C . TRP A 1 98 ? 2.588 -5.361 -4.823 1.00 98.62 98 TRP A C 1
ATOM 739 O O . TRP A 1 98 ? 2.774 -4.774 -5.882 1.00 98.62 98 TRP A O 1
ATOM 749 N N . ASP A 1 99 ? 2.400 -4.741 -3.669 1.00 98.06 99 ASP A N 1
ATOM 750 C CA . ASP A 1 99 ? 2.365 -3.292 -3.520 1.00 98.06 99 ASP A CA 1
ATOM 751 C C . ASP A 1 99 ? 3.549 -2.812 -2.682 1.00 98.06 99 ASP A C 1
ATOM 753 O O . ASP A 1 99 ? 3.966 -3.447 -1.699 1.00 98.06 99 ASP A O 1
ATOM 757 N N . PHE A 1 100 ? 4.122 -1.702 -3.124 1.00 98.56 100 PHE A N 1
ATOM 758 C CA . PHE A 1 100 ? 5.382 -1.166 -2.640 1.00 98.56 100 PHE A CA 1
ATOM 759 C C . PHE A 1 100 ? 5.253 0.324 -2.384 1.00 98.56 100 PHE A C 1
ATOM 761 O O . PHE A 1 100 ? 4.510 1.029 -3.066 1.00 98.56 100 PHE A O 1
ATOM 768 N N . SER A 1 101 ? 6.038 0.799 -1.425 1.00 98.25 101 SER A N 1
ATOM 769 C CA . SER A 1 101 ? 6.190 2.219 -1.137 1.00 98.25 101 SER A CA 1
ATOM 770 C C . SER A 1 101 ? 7.366 2.770 -1.961 1.00 98.25 101 SER A C 1
ATOM 772 O O . SER A 1 101 ? 7.375 2.668 -3.193 1.00 98.25 101 SER A O 1
ATOM 774 N N . ASP A 1 102 ? 8.370 3.347 -1.316 1.00 97.75 102 ASP A N 1
ATOM 775 C CA . ASP A 1 102 ? 9.533 3.948 -1.946 1.00 97.75 102 ASP A CA 1
ATOM 776 C C . ASP A 1 102 ? 10.261 2.926 -2.835 1.00 97.75 102 ASP A C 1
ATOM 778 O O . ASP A 1 102 ? 10.859 1.956 -2.368 1.00 97.75 102 ASP A O 1
ATOM 782 N N . THR A 1 103 ? 10.196 3.150 -4.146 1.00 98.56 103 THR A N 1
ATOM 783 C CA . THR A 1 103 ? 10.581 2.208 -5.194 1.00 98.56 103 THR A CA 1
ATOM 784 C C . THR A 1 103 ? 11.650 2.809 -6.100 1.00 98.56 103 THR A C 1
ATOM 786 O O . THR A 1 103 ? 11.457 3.858 -6.716 1.00 98.56 103 THR A O 1
ATOM 789 N N . PHE A 1 104 ? 12.760 2.089 -6.254 1.00 98.19 104 PHE A N 1
ATOM 790 C CA . PHE A 1 104 ? 13.745 2.303 -7.306 1.00 98.19 104 PHE A CA 1
ATOM 791 C C . PHE A 1 104 ? 13.300 1.634 -8.604 1.00 98.19 104 PHE A C 1
ATOM 793 O O . PHE A 1 104 ? 13.048 0.426 -8.635 1.00 98.19 104 PHE A O 1
ATOM 800 N N . LEU A 1 105 ? 13.329 2.398 -9.690 1.00 98.12 105 LEU A N 1
ATOM 801 C CA . LEU A 1 105 ? 13.183 1.881 -11.049 1.00 98.12 105 LEU A CA 1
ATOM 802 C C . LEU A 1 105 ? 14.521 1.945 -11.794 1.00 98.12 105 LEU A C 1
ATOM 804 O O . LEU A 1 105 ? 15.480 2.549 -11.307 1.00 98.12 105 LEU A O 1
ATOM 808 N N . GLY A 1 106 ? 14.581 1.376 -12.994 1.00 95.06 106 GLY A N 1
ATOM 809 C CA . GLY A 1 106 ? 15.680 1.628 -13.925 1.00 95.06 106 GLY A CA 1
ATOM 810 C C . GLY A 1 106 ? 16.736 0.540 -14.000 1.00 95.06 106 GLY A C 1
ATOM 811 O O . GLY A 1 106 ? 16.443 -0.645 -13.941 1.00 95.06 106 GLY A O 1
ATOM 812 N N . PHE A 1 107 ? 17.978 0.948 -14.244 1.00 96.38 107 PHE A N 1
ATOM 813 C CA . PHE A 1 107 ? 19.061 0.034 -14.579 1.00 96.38 107 PHE A CA 1
ATOM 814 C C . PHE A 1 107 ? 19.788 -0.494 -13.336 1.00 96.38 107 PHE A C 1
ATOM 816 O O . PHE A 1 107 ? 20.194 0.277 -12.461 1.00 96.38 107 PHE A O 1
ATOM 823 N N . VAL A 1 108 ? 20.061 -1.797 -13.316 1.00 97.62 108 VAL A N 1
ATOM 824 C CA . VAL A 1 108 ? 20.935 -2.470 -12.351 1.00 97.62 108 VAL A CA 1
ATOM 825 C C . VAL A 1 108 ? 22.177 -3.000 -13.066 1.00 97.62 108 VAL A C 1
ATOM 827 O O . VAL A 1 108 ? 22.103 -3.786 -14.010 1.00 97.62 108 VAL A O 1
ATOM 830 N N . ASN A 1 109 ? 23.354 -2.573 -12.608 1.00 96.69 109 ASN A N 1
ATOM 831 C CA . ASN A 1 109 ? 24.636 -3.046 -13.115 1.00 96.69 109 ASN A CA 1
ATOM 832 C C . ASN A 1 109 ? 24.832 -4.541 -12.827 1.00 96.69 109 ASN A C 1
ATOM 834 O O . ASN A 1 109 ? 24.274 -5.105 -11.892 1.00 96.69 109 ASN A O 1
ATOM 838 N N . ARG A 1 110 ? 25.739 -5.177 -13.576 1.00 94.88 110 ARG A N 1
ATOM 839 C CA . ARG A 1 110 ? 26.082 -6.602 -13.408 1.00 94.88 110 ARG A CA 1
ATOM 840 C C . ARG A 1 110 ? 26.606 -6.963 -12.008 1.00 94.88 110 ARG A C 1
ATOM 842 O O . ARG A 1 110 ? 26.585 -8.130 -11.635 1.00 94.88 110 ARG A O 1
ATOM 849 N N . ASP A 1 111 ? 27.125 -5.991 -11.264 1.00 95.69 111 ASP A N 1
ATOM 850 C CA . ASP A 1 111 ? 27.577 -6.151 -9.877 1.00 95.69 111 ASP A CA 1
ATOM 851 C C . ASP A 1 111 ? 26.470 -5.867 -8.840 1.00 95.69 111 ASP A C 1
ATOM 853 O O . ASP A 1 111 ? 26.763 -5.722 -7.655 1.00 95.69 111 ASP A O 1
ATOM 857 N N . ASN A 1 112 ? 25.211 -5.791 -9.284 1.00 93.69 112 ASN A N 1
ATOM 858 C CA . ASN A 1 112 ? 24.009 -5.462 -8.515 1.00 93.69 112 ASN A CA 1
ATOM 859 C C . ASN A 1 112 ? 23.969 -4.028 -7.952 1.00 93.69 112 ASN A C 1
ATOM 861 O O . ASN A 1 112 ? 23.121 -3.710 -7.117 1.00 93.69 112 ASN A O 1
ATOM 865 N N . SER A 1 113 ? 24.858 -3.135 -8.399 1.00 95.06 113 SER A N 1
ATOM 866 C CA . SER A 1 113 ? 24.776 -1.712 -8.057 1.00 95.06 113 SER A CA 1
ATOM 867 C C . SER A 1 113 ? 23.790 -0.963 -8.961 1.00 95.06 113 SER A C 1
ATOM 869 O O . SER A 1 113 ? 23.618 -1.306 -10.128 1.00 95.06 113 SER A O 1
ATOM 871 N N . ARG A 1 114 ? 23.171 0.110 -8.454 1.00 94.31 114 ARG A N 1
ATOM 872 C CA . ARG A 1 114 ? 22.410 1.060 -9.286 1.00 94.31 114 ARG A CA 1
ATOM 873 C C . ARG A 1 114 ? 23.284 2.268 -9.628 1.00 94.31 114 ARG A C 1
ATOM 875 O O . ARG A 1 114 ? 23.883 2.843 -8.712 1.00 94.31 114 ARG A O 1
ATOM 882 N N . PRO A 1 115 ? 23.380 2.680 -10.906 1.00 94.12 115 PRO A N 1
ATOM 883 C CA . PRO A 1 115 ? 24.048 3.923 -11.255 1.00 94.12 115 PRO A CA 1
ATOM 884 C C . PRO A 1 115 ? 23.274 5.132 -10.698 1.00 94.12 115 PRO A C 1
ATOM 886 O O . PRO A 1 115 ? 22.065 5.055 -10.484 1.00 94.12 115 PRO A O 1
ATOM 889 N N . PRO A 1 116 ? 23.938 6.274 -10.454 1.00 93.00 116 PRO A N 1
ATOM 890 C CA . PRO A 1 116 ? 23.266 7.459 -9.931 1.00 93.00 116 PRO A CA 1
ATOM 891 C C . PRO A 1 116 ? 22.194 7.973 -10.902 1.00 93.00 116 PRO A C 1
ATOM 893 O O . PRO A 1 116 ? 22.343 7.866 -12.118 1.00 93.00 116 PRO A O 1
ATOM 896 N N . GLY A 1 117 ? 21.141 8.584 -10.357 1.00 90.75 117 GLY A N 1
ATOM 897 C CA . GLY A 1 117 ? 20.079 9.209 -11.151 1.00 90.75 117 GLY A CA 1
ATOM 898 C C . GLY A 1 117 ? 19.013 8.250 -11.683 1.00 90.75 117 GLY A C 1
ATOM 899 O O . GLY A 1 117 ? 18.236 8.660 -12.540 1.00 90.75 117 GLY A O 1
ATOM 900 N N . GLN A 1 118 ? 18.961 7.008 -11.187 1.00 93.81 118 GLN A N 1
ATOM 901 C CA . GLN A 1 118 ? 17.810 6.136 -11.430 1.00 93.81 118 GLN A CA 1
ATOM 902 C C . GLN A 1 118 ? 16.515 6.757 -10.872 1.00 93.81 118 GLN A C 1
ATOM 904 O O . GLN A 1 118 ? 16.583 7.437 -9.839 1.00 93.81 118 GLN A O 1
ATOM 909 N N . PRO A 1 119 ? 15.353 6.543 -11.522 1.00 96.38 119 PRO A N 1
ATOM 910 C CA . PRO A 1 119 ? 14.084 7.037 -11.008 1.00 96.38 119 PRO A CA 1
ATOM 911 C C . PRO A 1 119 ? 13.755 6.444 -9.635 1.00 96.38 119 PRO A C 1
ATOM 913 O O . PRO A 1 119 ? 1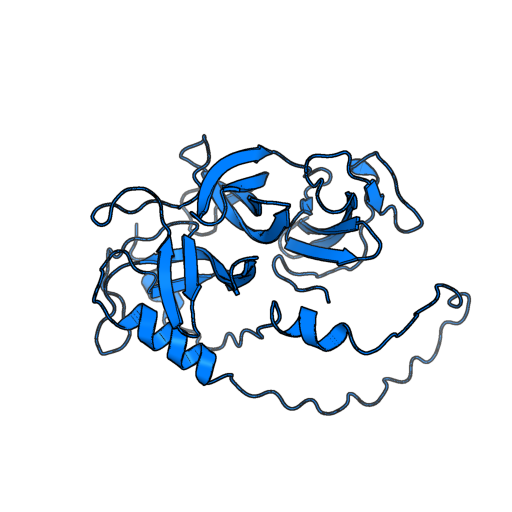4.061 5.286 -9.341 1.00 96.38 119 PRO A O 1
ATOM 916 N N . PHE A 1 120 ? 13.108 7.259 -8.810 1.00 96.81 120 PHE A N 1
ATOM 917 C CA . PHE A 1 120 ? 12.640 6.885 -7.484 1.00 96.81 120 PHE A CA 1
ATOM 918 C C . PHE A 1 120 ? 11.239 7.455 -7.284 1.00 96.81 120 PHE A C 1
ATOM 920 O O . PHE A 1 120 ? 11.049 8.668 -7.403 1.00 96.81 120 PHE A O 1
ATOM 927 N N . ILE A 1 121 ? 10.272 6.578 -7.038 1.00 97.81 121 ILE A N 1
ATOM 928 C CA . ILE A 1 121 ? 8.851 6.912 -6.877 1.00 97.81 121 ILE A CA 1
ATOM 929 C C . ILE A 1 121 ? 8.354 6.390 -5.529 1.00 97.81 121 ILE A C 1
ATOM 931 O O . ILE A 1 121 ? 8.952 5.478 -4.976 1.00 97.81 121 ILE A O 1
ATOM 935 N N . ASN A 1 122 ? 7.285 6.963 -4.981 1.00 97.94 122 ASN A N 1
ATOM 936 C CA . ASN A 1 122 ? 6.881 6.696 -3.591 1.00 97.94 122 ASN A CA 1
ATOM 937 C C . ASN A 1 122 ? 5.880 5.553 -3.422 1.00 97.94 122 ASN A C 1
ATOM 939 O O . ASN A 1 122 ? 5.570 5.182 -2.295 1.00 97.94 122 ASN A O 1
ATOM 943 N N . ASN A 1 123 ? 5.346 5.033 -4.524 1.00 98.62 123 ASN A N 1
ATOM 944 C CA . ASN A 1 123 ? 4.578 3.798 -4.535 1.00 98.62 123 ASN A CA 1
ATOM 945 C C . ASN A 1 123 ? 4.526 3.208 -5.945 1.00 98.62 123 ASN A C 1
ATOM 947 O O . ASN A 1 123 ? 4.557 3.939 -6.944 1.00 98.62 123 ASN A O 1
ATOM 951 N N . SER A 1 124 ? 4.457 1.884 -6.004 1.00 98.75 124 SER A N 1
ATOM 952 C CA . SER A 1 124 ? 4.320 1.101 -7.229 1.00 98.75 124 SER A CA 1
ATOM 953 C C . SER A 1 124 ? 3.688 -0.250 -6.922 1.00 98.75 124 SER A C 1
ATOM 955 O O . SER A 1 124 ? 3.760 -0.723 -5.791 1.00 98.75 124 SER A O 1
ATOM 957 N N . MET A 1 125 ? 3.141 -0.905 -7.942 1.00 98.75 125 MET A N 1
ATOM 958 C CA . MET A 1 125 ? 2.743 -2.308 -7.835 1.00 98.75 125 MET A CA 1
ATOM 959 C C . MET A 1 125 ? 3.538 -3.175 -8.801 1.00 98.75 125 MET A C 1
ATOM 961 O O . MET A 1 125 ? 3.986 -2.704 -9.843 1.00 98.75 125 MET A O 1
ATOM 965 N N . ILE A 1 126 ? 3.646 -4.466 -8.505 1.00 98.69 126 ILE A N 1
ATOM 966 C CA . ILE A 1 126 ? 4.045 -5.485 -9.472 1.00 98.69 126 ILE A CA 1
ATOM 967 C C . ILE A 1 126 ? 2.945 -6.536 -9.561 1.00 98.69 126 ILE A C 1
ATOM 969 O O . ILE A 1 126 ? 2.475 -7.064 -8.551 1.00 98.69 126 ILE A O 1
ATOM 973 N N . VAL A 1 127 ? 2.558 -6.879 -10.785 1.00 98.75 127 VAL A N 1
ATOM 974 C CA . VAL A 1 127 ? 1.651 -7.992 -11.056 1.00 98.75 127 VAL A CA 1
ATOM 975 C C . VAL A 1 127 ? 2.461 -9.278 -11.152 1.00 98.75 127 VAL A C 1
ATOM 977 O O . VAL A 1 127 ? 3.395 -9.385 -11.947 1.00 98.75 127 VAL A O 1
ATOM 980 N N . GLN A 1 128 ? 2.075 -10.274 -10.363 1.00 98.62 128 GLN A N 1
ATOM 981 C CA . GLN A 1 128 ? 2.520 -11.651 -10.495 1.00 98.62 128 GLN A CA 1
ATOM 982 C C . GLN A 1 128 ? 1.420 -12.477 -11.165 1.00 98.62 128 GLN A C 1
ATOM 984 O O . GLN A 1 128 ? 0.296 -12.560 -10.667 1.00 98.62 128 GLN A O 1
ATOM 989 N N . ASP A 1 129 ? 1.757 -13.142 -12.262 1.00 98.31 129 ASP A N 1
ATOM 990 C CA . ASP A 1 129 ? 0.867 -14.046 -12.983 1.00 98.31 129 ASP A CA 1
ATOM 991 C C . ASP A 1 129 ? 1.595 -15.361 -13.268 1.00 98.31 129 ASP A C 1
ATOM 993 O O . ASP A 1 129 ? 2.782 -15.384 -13.590 1.00 98.31 129 ASP A O 1
ATOM 997 N N . SER A 1 130 ? 0.886 -16.480 -13.114 1.00 95.69 130 SER A N 1
ATOM 998 C CA . SER A 1 130 ? 1.383 -17.814 -13.467 1.00 95.69 130 SER A CA 1
ATOM 999 C C . SER A 1 130 ? 2.750 -18.158 -12.845 1.00 95.69 130 SER A C 1
ATOM 1001 O O . SER A 1 130 ? 3.537 -18.916 -13.410 1.00 95.69 130 SER A O 1
ATOM 1003 N N . GLY A 1 131 ? 3.020 -17.617 -11.651 1.00 93.69 131 GLY A N 1
ATOM 1004 C CA . GLY A 1 131 ? 4.246 -17.850 -10.886 1.00 93.69 131 GLY A CA 1
ATOM 1005 C C . GLY A 1 131 ? 5.422 -16.924 -11.216 1.00 93.69 131 GLY A C 1
ATOM 1006 O O . GLY A 1 131 ? 6.486 -17.122 -10.638 1.00 93.69 131 GLY A O 1
ATOM 1007 N N . ALA A 1 132 ? 5.250 -15.920 -12.079 1.00 97.12 132 ALA A N 1
ATOM 1008 C CA . ALA A 1 132 ? 6.284 -14.945 -12.428 1.00 97.12 132 ALA A CA 1
ATOM 1009 C C . ALA A 1 132 ? 5.792 -13.506 -12.226 1.00 97.12 132 ALA A C 1
ATOM 1011 O O . ALA A 1 132 ? 4.605 -13.229 -12.375 1.00 97.12 132 ALA A O 1
ATOM 1012 N N . LEU A 1 133 ? 6.704 -12.591 -11.896 1.00 98.50 133 LEU A N 1
ATOM 1013 C CA . LEU A 1 133 ? 6.449 -11.151 -11.973 1.00 98.50 133 LEU A CA 1
ATOM 1014 C C . LEU A 1 133 ? 6.439 -10.751 -13.451 1.00 98.50 133 LEU A C 1
ATOM 1016 O O . LEU A 1 133 ? 7.331 -11.160 -14.195 1.00 98.50 133 LEU A O 1
ATOM 1020 N N . VAL A 1 134 ? 5.408 -10.028 -13.884 1.00 97.81 134 VAL A N 1
ATOM 1021 C CA . VAL A 1 134 ? 5.163 -9.775 -15.314 1.00 97.81 134 VAL A CA 1
ATOM 1022 C C . VAL A 1 134 ? 5.048 -8.302 -15.681 1.00 97.81 134 VAL A C 1
ATOM 1024 O O . VAL A 1 134 ? 5.178 -7.980 -16.860 1.00 97.81 134 VAL A O 1
ATOM 1027 N N . GLN A 1 135 ? 4.770 -7.419 -14.720 1.00 97.81 135 GLN A N 1
ATOM 1028 C CA . GLN A 1 135 ? 4.581 -6.000 -15.004 1.00 97.81 135 GLN A CA 1
ATOM 1029 C C . GLN A 1 135 ? 4.712 -5.138 -13.749 1.00 97.81 135 GLN A C 1
ATOM 1031 O O . GLN A 1 135 ? 4.019 -5.394 -12.762 1.00 97.81 135 GLN A O 1
ATOM 1036 N N . THR A 1 136 ? 5.496 -4.064 -13.841 1.00 98.56 136 THR A N 1
ATOM 1037 C CA . THR A 1 136 ? 5.498 -2.954 -12.887 1.00 98.56 136 THR A CA 1
ATOM 1038 C C . THR A 1 136 ? 4.409 -1.962 -13.278 1.00 98.56 136 THR A C 1
ATOM 1040 O O . THR A 1 136 ? 4.310 -1.546 -14.432 1.00 98.56 136 THR A O 1
ATOM 1043 N N . LEU A 1 137 ? 3.579 -1.568 -12.318 1.00 98.56 137 LEU A N 1
ATOM 1044 C CA . LEU A 1 137 ? 2.586 -0.513 -12.466 1.00 98.56 137 LEU A CA 1
ATOM 1045 C C . LEU A 1 137 ? 3.087 0.739 -11.752 1.00 98.56 137 LEU A C 1
ATOM 1047 O O . LEU A 1 137 ? 3.312 0.748 -10.540 1.00 98.56 137 LEU A O 1
ATOM 1051 N N . HIS A 1 138 ? 3.223 1.808 -12.523 1.00 98.44 138 HIS A N 1
ATOM 1052 C CA . HIS A 1 138 ? 3.566 3.143 -12.061 1.00 98.44 138 HIS A CA 1
ATOM 1053 C C . HIS A 1 138 ? 2.767 4.173 -12.873 1.00 98.44 138 HIS A C 1
ATOM 1055 O O . HIS A 1 138 ? 2.192 3.863 -13.919 1.00 98.44 138 HIS A O 1
ATOM 1061 N N . GLY A 1 139 ? 2.717 5.413 -12.395 1.00 97.62 139 GLY A N 1
ATOM 1062 C CA . GLY A 1 139 ? 2.120 6.519 -13.138 1.00 97.62 139 GLY A CA 1
ATOM 1063 C C . GLY A 1 139 ? 3.080 7.109 -14.178 1.00 97.62 139 GLY A C 1
ATOM 1064 O O . GLY A 1 139 ? 4.252 6.739 -14.273 1.00 97.62 139 GLY A O 1
ATOM 1065 N N . GLY A 1 140 ? 2.608 8.087 -14.948 1.00 96.69 140 GLY A N 1
ATOM 1066 C CA . GLY A 1 140 ? 3.450 8.801 -15.908 1.00 96.69 140 GLY A CA 1
ATOM 1067 C C . GLY A 1 140 ? 3.750 7.981 -17.165 1.00 96.69 140 GLY A C 1
ATOM 1068 O O . GLY A 1 140 ? 2.852 7.394 -17.763 1.00 96.69 140 GLY A O 1
ATOM 1069 N N . THR A 1 141 ? 5.003 8.004 -17.618 1.00 97.31 141 THR A N 1
ATOM 1070 C CA . THR A 1 141 ? 5.453 7.314 -18.844 1.00 97.31 141 THR A CA 1
ATOM 1071 C C . THR A 1 141 ? 6.747 6.557 -18.582 1.00 97.31 141 THR A C 1
ATOM 1073 O O . THR A 1 141 ? 7.465 6.912 -17.655 1.00 97.31 141 THR A O 1
ATOM 1076 N N . ALA A 1 142 ? 7.115 5.609 -19.445 1.00 95.56 142 ALA A N 1
ATOM 1077 C CA . ALA A 1 142 ? 8.375 4.871 -19.318 1.00 95.56 142 ALA A CA 1
ATOM 1078 C C . ALA A 1 142 ? 9.628 5.772 -19.236 1.00 95.56 142 ALA A C 1
ATOM 1080 O O . ALA A 1 142 ? 10.606 5.447 -18.574 1.00 95.56 142 ALA A O 1
ATOM 1081 N N . GLN A 1 143 ? 9.621 6.937 -19.896 1.00 95.12 143 GLN A N 1
ATOM 1082 C CA . GLN A 1 143 ? 10.756 7.874 -19.873 1.00 95.12 143 GLN A CA 1
ATOM 1083 C C . GLN A 1 143 ? 10.726 8.838 -18.681 1.00 95.12 143 GLN A C 1
ATOM 1085 O O . GLN A 1 143 ? 11.717 9.511 -18.406 1.00 95.12 143 GLN A O 1
ATOM 1090 N N . SER A 1 144 ? 9.582 8.952 -18.012 1.00 96.69 144 SER A N 1
ATOM 1091 C CA . SER A 1 144 ? 9.367 9.843 -16.877 1.00 96.69 144 SER A CA 1
ATOM 1092 C C . SER A 1 144 ? 8.308 9.226 -15.960 1.00 96.69 144 SER A C 1
ATOM 1094 O O . SER A 1 144 ? 7.161 9.699 -15.954 1.00 96.69 144 SER A O 1
ATOM 1096 N N . PRO A 1 145 ? 8.654 8.140 -15.247 1.00 97.81 145 PRO A N 1
ATOM 1097 C CA . PRO A 1 145 ? 7.720 7.455 -14.370 1.00 97.81 145 PRO A CA 1
ATOM 1098 C C . PRO A 1 145 ? 7.401 8.326 -13.153 1.00 97.81 145 PRO A C 1
ATOM 1100 O O . PRO A 1 145 ? 8.232 9.104 -12.678 1.00 97.81 145 PRO A O 1
ATOM 1103 N N . THR A 1 146 ? 6.184 8.187 -12.645 1.00 97.88 146 THR A N 1
ATOM 1104 C CA . THR A 1 146 ? 5.721 8.810 -11.401 1.00 97.88 146 THR A CA 1
ATOM 1105 C C . THR A 1 146 ? 5.138 7.740 -10.488 1.00 97.88 146 THR A C 1
ATOM 1107 O O . THR A 1 146 ? 4.869 6.627 -10.936 1.00 97.88 146 THR A O 1
ATOM 1110 N N . SER A 1 147 ? 4.889 8.070 -9.220 1.00 98.31 147 SER A N 1
ATOM 1111 C CA . SER A 1 147 ? 4.136 7.184 -8.325 1.00 98.31 147 SER A CA 1
ATOM 1112 C C . SER A 1 147 ? 2.793 6.794 -8.949 1.00 98.31 147 SER A C 1
ATOM 1114 O O . SER A 1 147 ? 2.198 7.585 -9.690 1.00 98.31 147 SER A O 1
ATOM 1116 N N . LEU A 1 148 ? 2.337 5.574 -8.670 1.00 98.31 148 LEU A N 1
ATOM 1117 C CA . LEU A 1 148 ? 1.055 5.060 -9.158 1.00 98.31 148 LEU A CA 1
ATOM 1118 C C . LEU A 1 148 ? -0.132 5.828 -8.549 1.00 98.31 148 LEU A C 1
ATOM 1120 O O . LEU A 1 148 ? -1.121 6.100 -9.226 1.00 98.31 148 LEU A O 1
ATOM 1124 N N . ILE A 1 149 ? 0.007 6.221 -7.285 1.00 98.38 149 ILE A N 1
ATOM 1125 C CA . ILE A 1 149 ? -0.950 6.977 -6.482 1.00 98.38 149 ILE A CA 1
ATOM 1126 C C . ILE A 1 149 ? -0.271 8.285 -6.067 1.00 98.38 149 ILE A C 1
ATOM 1128 O O . ILE A 1 149 ? 0.776 8.275 -5.411 1.00 98.38 149 ILE A O 1
ATOM 1132 N N . ILE A 1 150 ? -0.854 9.421 -6.454 1.00 96.38 150 ILE A N 1
ATOM 1133 C CA . ILE A 1 150 ? -0.282 10.757 -6.235 1.00 96.38 150 ILE A CA 1
ATOM 1134 C C . ILE A 1 150 ? -1.288 11.607 -5.442 1.00 96.38 150 ILE A C 1
ATOM 1136 O O . ILE A 1 150 ? -2.442 11.705 -5.866 1.00 96.38 150 ILE A O 1
ATOM 1140 N N . PRO A 1 151 ? -0.890 12.224 -4.313 1.00 94.75 151 PRO A N 1
ATOM 1141 C CA . PRO A 1 151 ? -1.750 13.153 -3.585 1.00 94.75 151 PRO A CA 1
ATOM 1142 C C . PRO A 1 151 ? -1.946 14.467 -4.347 1.00 94.75 151 PRO A C 1
ATOM 1144 O O . PRO A 1 151 ? -1.216 14.807 -5.277 1.00 94.75 151 PRO A O 1
ATOM 1147 N N . VAL A 1 152 ? -2.944 15.244 -3.927 1.00 90.81 152 VAL A N 1
ATOM 1148 C CA . VAL A 1 152 ? -3.204 16.571 -4.509 1.00 90.81 152 VAL A CA 1
ATOM 1149 C C . VAL A 1 152 ? -2.076 17.556 -4.175 1.00 90.81 152 VAL A C 1
ATOM 1151 O O . VAL A 1 152 ? -1.736 18.405 -5.002 1.00 90.81 152 VAL A O 1
ATOM 1154 N N . ASP A 1 153 ? -1.492 17.453 -2.977 1.00 91.06 153 ASP A N 1
ATOM 1155 C CA . ASP A 1 153 ? -0.351 18.274 -2.570 1.00 91.06 153 ASP A CA 1
ATOM 1156 C C . ASP A 1 153 ? 0.957 17.725 -3.158 1.00 91.06 153 ASP A C 1
ATOM 1158 O O . ASP A 1 153 ? 1.357 16.594 -2.902 1.00 91.06 153 ASP A O 1
ATOM 1162 N N . GLN A 1 154 ? 1.668 18.559 -3.917 1.00 88.31 154 GLN A N 1
ATOM 1163 C CA . GLN A 1 154 ? 2.934 18.198 -4.564 1.00 88.31 154 GLN A CA 1
ATOM 1164 C C . GLN A 1 154 ? 4.115 18.064 -3.587 1.00 88.31 154 GLN A C 1
ATOM 1166 O O . GLN A 1 154 ? 5.180 17.590 -3.981 1.00 88.31 154 GLN A O 1
ATOM 1171 N N . ASN A 1 155 ? 3.958 18.496 -2.332 1.00 92.06 155 ASN A N 1
ATOM 1172 C CA . ASN A 1 155 ? 4.930 18.276 -1.257 1.00 92.06 155 ASN A CA 1
ATOM 1173 C C . ASN A 1 155 ? 4.626 17.024 -0.418 1.00 92.06 155 ASN A C 1
ATOM 1175 O O . ASN A 1 155 ? 5.328 16.776 0.572 1.00 92.06 155 ASN A O 1
ATOM 1179 N N . ALA A 1 156 ? 3.595 16.268 -0.795 1.00 96.56 156 ALA A N 1
ATOM 1180 C CA . ALA A 1 156 ? 3.188 15.042 -0.139 1.00 96.56 156 ALA A CA 1
ATOM 1181 C C . ALA A 1 156 ? 3.404 13.816 -1.033 1.00 96.56 156 ALA A C 1
ATOM 1183 O O . ALA A 1 156 ? 3.578 13.912 -2.249 1.00 96.56 156 ALA A O 1
ATOM 1184 N N . TRP A 1 157 ? 3.394 12.648 -0.407 1.00 98.00 157 TRP A N 1
ATOM 1185 C CA . TRP A 1 157 ? 3.390 11.351 -1.070 1.00 98.00 157 TRP A CA 1
ATOM 1186 C C . TRP A 1 157 ? 2.555 10.359 -0.272 1.00 98.00 157 TRP A C 1
ATOM 1188 O O . TRP A 1 157 ? 2.271 10.565 0.908 1.00 98.00 157 TRP A O 1
ATOM 1198 N N . TYR A 1 158 ? 2.185 9.266 -0.930 1.00 98.12 158 TYR A N 1
ATOM 1199 C CA . TYR A 1 158 ? 1.552 8.126 -0.290 1.00 98.12 158 TYR A CA 1
ATOM 1200 C C . TYR A 1 158 ? 2.548 6.990 -0.136 1.00 98.12 158 TYR A C 1
ATOM 1202 O O . TYR A 1 158 ? 3.157 6.583 -1.126 1.00 98.12 158 TYR A O 1
ATOM 1210 N N . TRP A 1 159 ? 2.644 6.463 1.080 1.00 98.12 159 TRP A N 1
ATOM 1211 C CA . TRP A 1 159 ? 3.160 5.123 1.339 1.00 98.12 159 TRP A CA 1
ATOM 1212 C C . TRP A 1 159 ? 2.003 4.150 1.509 1.00 98.12 159 TRP A C 1
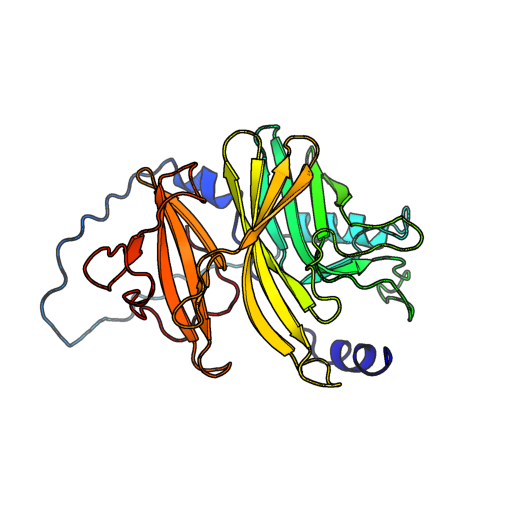ATOM 1214 O O . TRP A 1 159 ? 0.960 4.505 2.061 1.00 98.12 159 TRP A O 1
ATOM 1224 N N . VAL A 1 160 ? 2.188 2.930 1.025 1.00 97.25 160 VAL A N 1
ATOM 1225 C CA . VAL A 1 160 ? 1.137 1.918 0.973 1.00 97.25 160 VAL A CA 1
ATOM 1226 C C . VAL A 1 160 ? 1.009 1.172 2.299 1.00 97.25 160 VAL A C 1
ATOM 1228 O O . VAL A 1 160 ? 1.985 0.946 3.021 1.00 97.25 160 VAL A O 1
ATOM 1231 N N . GLY A 1 161 ? -0.228 0.822 2.623 1.00 97.06 161 GLY A N 1
ATOM 1232 C CA . GLY A 1 161 ? -0.623 -0.115 3.661 1.00 97.06 161 GLY A CA 1
ATOM 1233 C C . GLY A 1 161 ? -1.125 -1.420 3.045 1.00 97.06 161 GLY A C 1
ATOM 1234 O O . GLY A 1 161 ? -0.814 -1.761 1.907 1.00 97.06 161 GLY A O 1
ATOM 1235 N N . ASP A 1 162 ? -1.888 -2.179 3.822 1.00 98.06 162 ASP A N 1
ATOM 1236 C CA . ASP A 1 162 ? -2.448 -3.458 3.396 1.00 98.06 162 ASP A CA 1
ATOM 1237 C C . ASP A 1 162 ? -3.638 -3.267 2.440 1.00 98.06 162 ASP A C 1
ATOM 1239 O O . ASP A 1 162 ? -4.238 -2.190 2.324 1.00 98.06 162 ASP A O 1
ATOM 1243 N N . MET A 1 163 ? -3.966 -4.336 1.722 1.00 97.88 163 MET A N 1
ATOM 1244 C CA . MET A 1 163 ? -4.912 -4.330 0.615 1.00 97.88 163 MET A CA 1
ATOM 1245 C C . MET A 1 163 ? -6.004 -5.379 0.798 1.00 97.88 163 MET A C 1
ATOM 1247 O O . MET A 1 163 ? -5.779 -6.452 1.358 1.00 97.88 163 MET A O 1
ATOM 1251 N N . THR A 1 164 ? -7.188 -5.113 0.248 1.00 97.88 164 THR A N 1
ATOM 1252 C CA . THR A 1 164 ? -8.228 -6.137 0.089 1.00 97.88 164 THR A CA 1
ATOM 1253 C C . THR A 1 164 ? -8.987 -5.989 -1.226 1.00 97.88 164 THR A C 1
ATOM 1255 O O . THR A 1 164 ? -8.954 -4.944 -1.872 1.00 97.88 164 THR A O 1
ATOM 1258 N N . VAL A 1 165 ? -9.685 -7.046 -1.632 1.00 98.38 165 VAL A N 1
ATOM 1259 C CA . VAL A 1 165 ? -10.568 -7.048 -2.795 1.00 98.38 165 VAL A CA 1
ATOM 1260 C C . VAL A 1 165 ? -12.016 -6.904 -2.336 1.00 98.38 165 VAL A C 1
ATOM 1262 O O . VAL A 1 165 ? -12.533 -7.728 -1.587 1.00 98.38 165 VAL A O 1
ATOM 1265 N N . GLU A 1 166 ? -12.695 -5.884 -2.849 1.00 97.19 166 GLU A N 1
ATOM 1266 C CA . GLU A 1 166 ? -14.113 -5.622 -2.620 1.00 97.19 166 GLU A CA 1
ATOM 1267 C C . GLU A 1 166 ? -14.848 -5.633 -3.964 1.00 97.19 166 GLU A C 1
ATOM 1269 O O . GLU A 1 166 ? -14.757 -4.691 -4.749 1.00 97.19 166 GLU A O 1
ATOM 1274 N N . GLY A 1 167 ? -15.572 -6.720 -4.250 1.00 96.19 167 GLY A N 1
ATOM 1275 C CA . GLY A 1 167 ? -16.282 -6.877 -5.521 1.00 96.19 167 GLY A CA 1
ATOM 1276 C C . GLY A 1 167 ? -15.328 -6.872 -6.719 1.00 96.19 167 GLY A C 1
ATOM 1277 O O . GLY A 1 167 ? -14.505 -7.772 -6.868 1.00 96.19 167 GLY A O 1
ATOM 1278 N N . ASP A 1 168 ? -15.464 -5.868 -7.580 1.00 97.56 168 ASP A N 1
ATOM 1279 C CA . ASP A 1 168 ? -14.645 -5.625 -8.772 1.00 97.56 168 ASP A CA 1
ATOM 1280 C C . ASP A 1 168 ? -13.596 -4.516 -8.549 1.00 97.56 168 ASP A C 1
ATOM 1282 O O . ASP A 1 168 ? -13.140 -3.872 -9.500 1.00 97.56 168 ASP A O 1
ATOM 1286 N N . ARG A 1 169 ? -13.220 -4.270 -7.288 1.00 98.69 169 ARG A N 1
ATOM 1287 C CA . ARG A 1 169 ? -12.207 -3.288 -6.899 1.00 98.69 169 ARG A CA 1
ATOM 1288 C C . ARG A 1 169 ? -11.133 -3.897 -6.010 1.00 98.69 169 ARG A C 1
ATOM 1290 O O . ARG A 1 169 ? -11.425 -4.665 -5.097 1.00 98.69 169 ARG A O 1
ATOM 1297 N N . LEU A 1 170 ? -9.892 -3.491 -6.244 1.00 98.81 170 LEU A N 1
ATOM 1298 C CA . LEU A 1 170 ? -8.813 -3.586 -5.266 1.00 98.81 170 LEU A CA 1
ATOM 1299 C C . LEU A 1 170 ? -8.830 -2.301 -4.428 1.00 98.81 170 LEU A C 1
ATOM 1301 O O . LEU A 1 170 ? -8.819 -1.201 -4.979 1.00 98.81 170 LEU A O 1
ATOM 1305 N N . ARG A 1 171 ? -8.884 -2.449 -3.105 1.00 98.75 171 ARG A N 1
ATOM 1306 C CA . ARG A 1 171 ? -8.830 -1.366 -2.121 1.00 98.75 171 ARG A CA 1
ATOM 1307 C C . ARG A 1 171 ? -7.461 -1.389 -1.462 1.00 98.75 171 ARG A C 1
ATOM 1309 O O . ARG A 1 171 ? -7.089 -2.396 -0.861 1.00 98.75 171 ARG A O 1
ATOM 1316 N N . VAL A 1 172 ? -6.740 -0.286 -1.569 1.00 98.69 172 VAL A N 1
ATOM 1317 C CA . VAL A 1 172 ? -5.380 -0.137 -1.051 1.00 98.69 172 VAL A CA 1
ATOM 1318 C C . VAL A 1 172 ? -5.392 0.953 -0.001 1.00 98.69 172 VAL A C 1
ATOM 1320 O O . VAL A 1 172 ? -5.713 2.100 -0.314 1.00 98.69 172 VAL A O 1
ATOM 1323 N N . PHE A 1 173 ? -5.065 0.618 1.243 1.00 98.62 173 PHE A N 1
ATOM 1324 C CA . PHE A 1 173 ? -4.838 1.655 2.240 1.00 98.62 173 PHE A CA 1
ATOM 1325 C C . PHE A 1 173 ? -3.555 2.404 1.914 1.00 98.62 173 PHE A C 1
ATOM 1327 O O . PHE A 1 173 ? -2.549 1.798 1.562 1.00 98.62 173 PHE A O 1
ATOM 1334 N N . VAL A 1 174 ? -3.585 3.724 2.039 1.00 98.44 174 VAL A N 1
ATOM 1335 C CA . VAL A 1 174 ? -2.416 4.576 1.844 1.00 98.44 174 VAL A CA 1
ATOM 1336 C C . VAL A 1 174 ? -2.332 5.616 2.950 1.00 98.44 174 VAL A C 1
ATOM 1338 O O . VAL A 1 174 ? -3.335 6.194 3.373 1.00 98.44 174 VAL A O 1
ATOM 1341 N N . MET A 1 175 ? -1.115 5.870 3.410 1.00 97.56 175 MET A N 1
ATOM 1342 C CA . MET A 1 175 ? -0.802 6.877 4.413 1.00 97.56 175 MET A CA 1
ATOM 1343 C C . MET A 1 175 ? -0.131 8.056 3.722 1.00 97.56 175 MET A C 1
ATOM 1345 O O . MET A 1 175 ? 0.896 7.894 3.060 1.00 97.56 175 MET A O 1
ATOM 1349 N N . GLU A 1 176 ? -0.718 9.240 3.864 1.00 97.62 176 GLU A N 1
ATOM 1350 C CA . GLU A 1 176 ? -0.163 10.476 3.325 1.00 97.62 176 GLU A CA 1
ATOM 1351 C C . GLU A 1 176 ? 0.924 11.006 4.254 1.00 97.62 176 GLU A C 1
ATOM 1353 O O . GLU A 1 176 ? 0.693 11.232 5.447 1.00 97.62 176 GLU A O 1
ATOM 1358 N N . PHE A 1 177 ? 2.096 11.254 3.688 1.00 97.06 177 PHE A N 1
ATOM 1359 C CA . PHE A 1 177 ? 3.203 11.923 4.349 1.00 97.06 177 PHE A CA 1
ATOM 1360 C C . PHE A 1 177 ? 3.517 13.220 3.628 1.00 97.06 177 PHE A C 1
ATOM 1362 O O . PHE A 1 177 ? 3.425 13.304 2.407 1.00 97.06 177 PHE A O 1
ATOM 1369 N N . MET A 1 178 ? 3.920 14.232 4.386 1.00 96.44 178 MET A N 1
ATOM 1370 C CA . MET A 1 178 ? 4.320 15.527 3.852 1.00 96.44 178 MET A CA 1
ATOM 1371 C C . MET A 1 178 ? 5.720 15.880 4.323 1.00 96.44 178 MET A C 1
ATOM 1373 O O . MET A 1 178 ? 6.086 15.641 5.479 1.00 96.44 178 MET A O 1
ATOM 1377 N N . ARG A 1 179 ? 6.497 16.501 3.434 1.00 94.50 179 ARG A N 1
ATOM 1378 C CA . ARG A 1 179 ? 7.837 16.989 3.763 1.00 94.50 179 ARG A CA 1
ATOM 1379 C C . ARG A 1 179 ? 7.772 18.143 4.767 1.00 94.50 179 ARG A C 1
ATOM 1381 O O . ARG A 1 179 ? 7.069 19.124 4.544 1.00 94.50 179 ARG A O 1
ATOM 1388 N N . THR A 1 180 ? 8.565 18.069 5.830 1.00 95.25 180 THR A N 1
ATOM 1389 C CA . THR A 1 180 ? 8.674 19.101 6.879 1.00 95.25 180 THR A CA 1
ATOM 1390 C C . THR A 1 180 ? 10.013 19.841 6.861 1.00 95.25 180 THR A C 1
ATOM 1392 O O . THR A 1 180 ? 10.151 20.882 7.503 1.00 95.25 180 THR A O 1
ATOM 1395 N N . GLY A 1 181 ? 10.990 19.360 6.089 1.00 94.69 181 GLY A N 1
ATOM 1396 C CA . GLY A 1 181 ? 12.339 19.921 6.038 1.00 94.69 181 GLY A CA 1
ATOM 1397 C C . GLY A 1 181 ? 13.189 19.373 4.885 1.00 94.69 181 GLY A C 1
ATOM 1398 O O . GLY A 1 181 ? 12.678 18.689 3.997 1.00 94.69 181 GLY A O 1
ATOM 1399 N N . PRO A 1 182 ? 14.477 19.747 4.813 1.00 92.38 182 PRO A N 1
ATOM 1400 C CA . PRO A 1 182 ? 15.367 19.352 3.721 1.00 92.38 182 PRO A CA 1
ATOM 1401 C C . PRO A 1 182 ? 15.997 17.958 3.887 1.00 92.38 182 PRO A C 1
ATOM 1403 O O . PRO A 1 182 ? 16.568 17.445 2.924 1.00 92.38 182 PRO A O 1
ATOM 1406 N N . GLY A 1 183 ? 15.967 17.381 5.088 1.00 92.00 183 GLY A N 1
ATOM 1407 C CA . GLY A 1 183 ? 16.564 16.091 5.412 1.00 92.00 183 GLY A CA 1
ATOM 1408 C C . GLY A 1 183 ? 15.742 14.897 4.911 1.00 92.00 183 GLY A C 1
ATOM 1409 O O . GLY A 1 183 ? 14.535 15.010 4.706 1.00 92.00 183 GLY A O 1
ATOM 1410 N N . PRO A 1 184 ? 16.373 13.719 4.746 1.00 83.88 184 PRO A N 1
ATOM 1411 C CA . PRO A 1 184 ? 15.707 12.519 4.228 1.00 83.88 184 PRO A CA 1
ATOM 1412 C C . PRO A 1 184 ? 14.638 11.948 5.172 1.00 83.88 184 PRO A C 1
ATOM 1414 O O . PRO A 1 184 ? 13.791 11.182 4.732 1.00 83.88 184 PRO A O 1
ATOM 1417 N N . PHE A 1 185 ? 14.669 12.326 6.452 1.00 87.50 185 PHE A N 1
ATOM 1418 C CA . PHE A 1 185 ? 13.687 11.927 7.465 1.00 87.50 185 PHE A CA 1
ATOM 1419 C C . PHE A 1 185 ? 12.818 13.097 7.937 1.00 87.50 185 PHE A C 1
ATOM 1421 O O . PHE A 1 185 ? 12.093 12.972 8.921 1.00 87.50 185 PHE A O 1
ATOM 1428 N N . ASP A 1 186 ? 12.890 14.240 7.249 1.00 92.50 186 ASP A N 1
ATOM 1429 C CA . ASP A 1 186 ? 12.096 15.415 7.586 1.00 92.50 186 ASP A CA 1
ATOM 1430 C C . ASP A 1 186 ? 10.722 15.302 6.924 1.00 92.50 186 ASP A C 1
ATOM 1432 O O . ASP A 1 186 ? 10.409 15.981 5.939 1.00 92.50 186 ASP A O 1
ATOM 1436 N N . PHE A 1 187 ? 9.904 14.402 7.458 1.00 94.00 187 PHE A N 1
ATOM 1437 C CA . PHE A 1 187 ? 8.530 14.193 7.033 1.00 94.00 187 PHE A CA 1
ATOM 1438 C C . PHE A 1 187 ? 7.625 13.890 8.219 1.00 94.00 187 PHE A C 1
ATOM 1440 O O . PHE A 1 187 ? 8.076 13.475 9.285 1.00 94.00 187 PHE A O 1
ATOM 1447 N N . GLN A 1 188 ? 6.330 14.108 8.031 1.00 94.00 188 GLN A N 1
ATOM 1448 C CA . GLN A 1 188 ? 5.312 13.761 9.013 1.00 94.00 188 GLN A CA 1
ATOM 1449 C C . GLN A 1 188 ? 4.117 13.130 8.318 1.00 94.00 188 GLN A C 1
ATOM 1451 O O . GLN A 1 188 ? 3.794 13.491 7.186 1.00 94.00 188 GLN A O 1
ATOM 1456 N N . TRP A 1 189 ? 3.466 12.204 9.012 1.00 95.06 189 TRP A N 1
ATOM 1457 C CA . TRP A 1 189 ? 2.164 11.698 8.602 1.00 95.06 189 TRP A CA 1
ATOM 1458 C C . TRP A 1 189 ? 1.113 12.810 8.691 1.00 95.06 189 TRP A C 1
ATOM 1460 O O . TRP A 1 189 ? 1.175 13.656 9.587 1.00 95.06 189 TRP A O 1
ATOM 1470 N N . VAL A 1 190 ? 0.167 12.807 7.754 1.00 94.38 190 VAL A N 1
ATOM 1471 C CA . VAL A 1 190 ? -0.878 13.833 7.633 1.00 94.38 190 VAL A CA 1
ATOM 1472 C C . VAL A 1 190 ? -2.271 13.224 7.653 1.00 94.38 190 VAL A C 1
ATOM 1474 O O . VAL A 1 190 ? -3.151 13.733 8.346 1.00 94.38 190 VAL A O 1
ATOM 1477 N N . SER A 1 191 ? -2.496 12.176 6.864 1.00 96.69 191 SER A N 1
ATOM 1478 C CA . SER A 1 191 ? -3.824 11.603 6.679 1.00 96.69 191 SER A CA 1
ATOM 1479 C C . SER A 1 191 ? -3.746 10.140 6.245 1.00 96.69 191 SER A C 1
ATOM 1481 O O . SER A 1 191 ? -2.687 9.644 5.857 1.00 96.69 191 SER A O 1
ATOM 1483 N N . ASN A 1 192 ? -4.881 9.447 6.306 1.00 97.88 192 ASN A N 1
ATOM 1484 C CA . ASN A 1 192 ? -5.052 8.140 5.684 1.00 97.88 192 ASN A CA 1
ATOM 1485 C C . ASN A 1 192 ? -6.055 8.276 4.538 1.00 97.88 192 ASN A C 1
ATOM 1487 O O . ASN A 1 192 ? -7.009 9.054 4.623 1.00 97.88 192 ASN A O 1
ATOM 1491 N N . ALA A 1 193 ? -5.889 7.470 3.498 1.00 98.56 193 ALA A N 1
ATOM 1492 C CA . ALA A 1 193 ? -6.860 7.321 2.428 1.00 98.56 193 ALA A CA 1
ATOM 1493 C C . ALA A 1 193 ? -6.940 5.862 1.965 1.00 98.56 193 ALA A C 1
ATOM 1495 O O . ALA A 1 193 ? -6.119 5.023 2.333 1.00 98.56 193 ALA A O 1
ATOM 1496 N N . ILE A 1 194 ? -7.954 5.561 1.162 1.00 98.81 194 ILE A N 1
ATOM 1497 C CA . ILE A 1 194 ? -8.098 4.291 0.456 1.00 98.81 194 ILE A CA 1
ATOM 1498 C C . ILE A 1 194 ? -8.089 4.609 -1.035 1.00 98.81 194 ILE A C 1
ATOM 1500 O O . ILE A 1 194 ? -8.941 5.360 -1.510 1.00 98.81 194 ILE A O 1
ATOM 1504 N N . ALA A 1 195 ? -7.123 4.053 -1.759 1.00 98.75 195 ALA A N 1
ATOM 1505 C CA . ALA A 1 195 ? -7.086 4.084 -3.211 1.00 98.75 195 ALA A CA 1
ATOM 1506 C C . ALA A 1 195 ? -7.874 2.900 -3.783 1.00 98.75 195 ALA A C 1
ATOM 1508 O O . ALA A 1 195 ? -7.744 1.762 -3.320 1.00 98.75 195 ALA A O 1
ATOM 1509 N N . SER A 1 196 ? -8.690 3.173 -4.795 1.00 98.81 196 SER A N 1
ATOM 1510 C CA . SER A 1 196 ? -9.525 2.183 -5.469 1.00 98.81 196 SER A CA 1
ATOM 1511 C C . SER A 1 196 ? -8.991 1.906 -6.863 1.00 98.81 196 SER A C 1
ATOM 1513 O O . SER A 1 196 ? -8.864 2.825 -7.667 1.00 98.81 196 SER A O 1
ATOM 1515 N N . PHE A 1 197 ? -8.744 0.640 -7.184 1.00 98.88 197 PHE A N 1
ATOM 1516 C CA . PHE A 1 197 ? -8.349 0.213 -8.524 1.00 98.88 197 PHE A CA 1
ATOM 1517 C C . PHE A 1 197 ? -9.413 -0.695 -9.138 1.00 98.88 197 PHE A C 1
ATOM 1519 O O . PHE A 1 197 ? -9.876 -1.640 -8.497 1.00 98.88 197 PHE A O 1
ATOM 1526 N N . ILE A 1 198 ? -9.785 -0.431 -10.391 1.00 98.75 198 ILE A N 1
ATOM 1527 C CA . ILE A 1 198 ? -10.744 -1.237 -11.161 1.00 98.75 198 ILE A CA 1
ATOM 1528 C C . ILE A 1 198 ? -10.107 -2.576 -11.520 1.00 98.75 198 ILE A C 1
ATOM 1530 O O . ILE A 1 198 ? -9.034 -2.604 -12.116 1.00 98.75 198 ILE A O 1
ATOM 1534 N N . LEU A 1 199 ? -10.772 -3.687 -11.198 1.00 98.62 199 LEU A N 1
ATOM 1535 C CA . LEU A 1 199 ? -10.339 -5.024 -11.601 1.00 98.62 199 LEU A CA 1
ATOM 1536 C C . LEU A 1 199 ? -10.996 -5.453 -12.926 1.00 98.62 199 LEU A C 1
ATOM 1538 O O . LEU A 1 199 ? -12.155 -5.119 -13.169 1.00 98.62 199 LEU A O 1
ATOM 1542 N N . PRO A 1 200 ? -10.292 -6.231 -13.773 1.00 97.81 200 PRO A N 1
ATOM 1543 C CA . PRO A 1 200 ? -8.927 -6.735 -13.584 1.00 97.81 200 PRO A CA 1
ATOM 1544 C C . PRO A 1 200 ? -7.833 -5.731 -13.995 1.00 97.81 200 PRO A C 1
ATOM 1546 O O . PRO A 1 200 ? -6.656 -5.994 -13.769 1.00 97.81 200 PRO A O 1
ATOM 1549 N N . ASP A 1 201 ? -8.180 -4.594 -14.587 1.00 97.69 201 ASP A N 1
ATOM 1550 C CA . ASP A 1 201 ? -7.209 -3.740 -15.287 1.00 97.69 201 ASP A CA 1
ATOM 1551 C C . ASP A 1 201 ? -6.219 -3.007 -14.366 1.00 97.69 201 ASP A C 1
ATOM 1553 O O . ASP A 1 201 ? -5.226 -2.467 -14.844 1.00 97.69 201 ASP A O 1
ATOM 1557 N N . LEU A 1 202 ? -6.478 -2.980 -13.054 1.00 98.44 202 LEU A N 1
ATOM 1558 C CA . LEU A 1 202 ? -5.706 -2.250 -12.044 1.00 98.44 202 LEU A CA 1
ATOM 1559 C C . LEU A 1 202 ? -5.542 -0.767 -12.405 1.00 98.44 202 LEU A C 1
ATOM 1561 O O . LEU A 1 202 ? -4.498 -0.156 -12.197 1.00 98.44 202 LEU A O 1
ATOM 1565 N N . THR A 1 203 ? -6.603 -0.175 -12.954 1.00 97.81 203 THR A N 1
ATOM 1566 C CA . THR A 1 203 ? -6.654 1.262 -13.242 1.00 97.81 203 THR A CA 1
ATOM 1567 C C . THR A 1 203 ? -7.131 2.009 -12.004 1.00 97.81 203 THR A C 1
ATOM 1569 O O . THR A 1 203 ? -8.193 1.679 -11.476 1.00 97.81 203 THR A O 1
ATOM 1572 N N . LEU A 1 204 ? -6.368 3.009 -11.551 1.00 98.50 204 LEU A N 1
ATOM 1573 C CA . LEU A 1 204 ? -6.758 3.867 -10.430 1.00 98.50 204 LEU A CA 1
ATOM 1574 C C . LEU A 1 204 ? -8.060 4.613 -10.768 1.00 98.50 204 LEU A C 1
ATOM 1576 O O . LEU A 1 204 ? -8.133 5.323 -11.771 1.00 98.50 204 LEU A O 1
ATOM 1580 N N . GLU A 1 205 ? -9.079 4.440 -9.932 1.00 98.19 205 GLU A N 1
ATOM 1581 C CA . GLU A 1 205 ? -10.393 5.077 -10.047 1.00 98.19 205 GLU A CA 1
ATOM 1582 C C . GLU A 1 205 ? -10.463 6.337 -9.183 1.00 98.19 205 GLU A C 1
ATOM 1584 O O . GLU A 1 205 ? -10.739 7.424 -9.689 1.00 98.19 205 GLU A O 1
ATOM 1589 N N . ASP A 1 206 ? -10.182 6.195 -7.886 1.00 98.19 206 ASP A N 1
ATOM 1590 C CA . ASP A 1 206 ? -10.216 7.279 -6.910 1.00 98.19 206 ASP A CA 1
ATOM 1591 C C . ASP A 1 206 ? -9.271 7.035 -5.724 1.00 98.19 206 ASP A C 1
ATOM 1593 O O . ASP A 1 206 ? -8.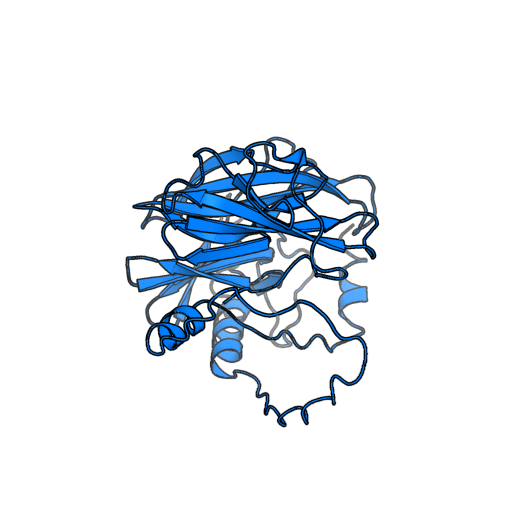711 5.951 -5.545 1.00 98.19 206 ASP A O 1
ATOM 1597 N N . VAL A 1 207 ? -9.078 8.090 -4.929 1.00 98.50 207 VAL A N 1
ATOM 1598 C CA . VAL A 1 207 ? -8.397 8.058 -3.633 1.00 98.50 207 VAL A CA 1
ATOM 1599 C C . VAL A 1 207 ? -9.268 8.829 -2.651 1.00 98.50 207 VAL A C 1
ATOM 1601 O O . VAL A 1 207 ? -9.483 10.032 -2.816 1.00 98.50 207 VAL A O 1
ATOM 1604 N N . VAL A 1 208 ? -9.805 8.139 -1.649 1.00 98.31 208 VAL A N 1
ATOM 1605 C CA . VAL A 1 208 ? -10.799 8.697 -0.725 1.00 98.31 208 VAL A CA 1
ATOM 1606 C C . VAL A 1 208 ? -10.222 8.748 0.691 1.00 98.31 208 VAL A C 1
ATOM 1608 O O . VAL A 1 208 ? -9.811 7.703 1.201 1.00 98.31 208 VAL A O 1
ATOM 1611 N N . PRO A 1 209 ? -10.189 9.923 1.352 1.00 97.88 209 PRO A N 1
ATOM 1612 C CA . PRO A 1 209 ? -9.737 10.034 2.737 1.00 97.88 209 PRO A CA 1
ATOM 1613 C C . PRO A 1 209 ? -10.515 9.116 3.685 1.00 97.88 209 PRO A C 1
ATOM 1615 O O . PRO A 1 209 ? -11.719 8.918 3.521 1.00 97.88 209 PRO A O 1
ATOM 1618 N N . THR A 1 210 ? -9.838 8.592 4.703 1.00 97.88 210 THR A N 1
ATOM 1619 C CA . THR A 1 210 ? -10.429 7.720 5.726 1.00 97.88 210 THR A CA 1
ATOM 1620 C C . THR A 1 210 ? -9.973 8.112 7.134 1.00 97.88 210 THR A C 1
ATOM 1622 O O . THR A 1 210 ? -9.246 9.089 7.325 1.00 97.88 210 THR A O 1
ATOM 1625 N N . HIS A 1 211 ? -10.439 7.368 8.133 1.00 98.12 211 HIS A N 1
ATOM 1626 C CA . HIS A 1 211 ? -10.191 7.614 9.548 1.00 98.12 211 HIS A CA 1
ATOM 1627 C C . HIS A 1 211 ? -8.706 7.683 9.895 1.00 98.12 211 HIS A C 1
ATOM 1629 O O . HIS A 1 211 ? -7.898 6.892 9.409 1.00 98.12 211 HIS A O 1
ATOM 1635 N N . GLY A 1 212 ? -8.370 8.601 10.796 1.00 97.06 212 GLY A N 1
ATOM 1636 C CA . GLY A 1 212 ? -7.014 8.848 11.301 1.00 97.06 212 GLY A CA 1
ATOM 1637 C C . GLY A 1 212 ? -7.004 9.522 12.675 1.00 97.06 212 GLY A C 1
ATOM 1638 O O . GLY A 1 212 ? -5.975 10.008 13.143 1.00 97.06 212 GLY A O 1
ATOM 1639 N N . GLU A 1 213 ? -8.160 9.585 13.332 1.00 96.88 213 GLU A N 1
ATOM 1640 C CA . GLU A 1 213 ? -8.312 10.146 14.665 1.00 96.88 213 GLU A CA 1
ATOM 1641 C C . GLU A 1 213 ? -7.369 9.454 15.659 1.00 96.88 213 GLU A C 1
ATOM 1643 O O . GLU A 1 213 ? -7.014 8.286 15.500 1.00 96.88 213 GLU A O 1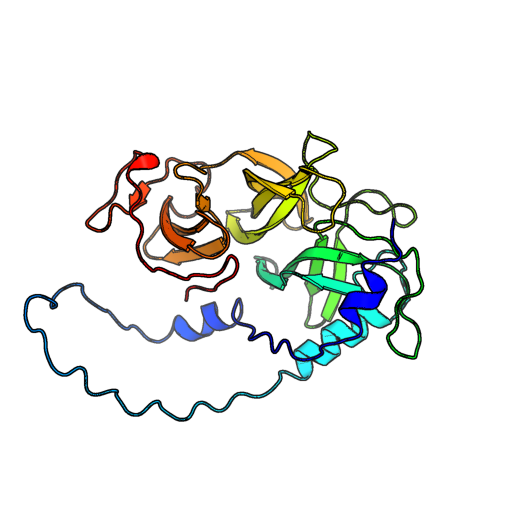
ATOM 1648 N N . ASN A 1 214 ? -6.952 10.195 16.689 1.00 93.88 214 ASN A N 1
ATOM 1649 C CA . ASN A 1 214 ? -5.908 9.784 17.636 1.00 93.88 214 ASN A CA 1
ATOM 1650 C C . ASN A 1 214 ? -4.541 9.498 16.980 1.00 93.88 214 ASN A C 1
ATOM 1652 O O . ASN A 1 214 ? -3.747 8.756 17.543 1.00 93.88 214 ASN A O 1
ATOM 1656 N N . ASN A 1 215 ? -4.246 10.103 15.822 1.00 94.50 215 ASN A N 1
ATOM 1657 C CA . ASN A 1 215 ? -2.997 9.909 15.070 1.00 94.50 215 ASN A CA 1
ATOM 1658 C C . ASN A 1 215 ? -2.736 8.445 14.691 1.00 94.50 215 ASN A C 1
ATOM 1660 O O . ASN A 1 215 ? -1.593 7.982 14.688 1.00 94.50 215 ASN A O 1
ATOM 1664 N N . VAL A 1 216 ? -3.806 7.702 14.414 1.00 97.38 216 VAL A N 1
ATOM 1665 C CA . VAL A 1 216 ? -3.712 6.291 14.055 1.00 97.38 216 VAL A CA 1
ATOM 1666 C C . VAL A 1 216 ? -3.576 6.159 12.544 1.00 97.38 216 VAL A C 1
ATOM 1668 O O . VAL A 1 216 ? -4.456 6.569 11.791 1.00 97.38 216 VAL A O 1
ATOM 1671 N N . MET A 1 217 ? -2.507 5.511 12.095 1.00 97.31 217 MET A N 1
ATOM 1672 C CA . MET A 1 217 ? -2.317 5.104 10.703 1.00 97.31 217 MET A CA 1
ATOM 1673 C C . MET A 1 217 ? -3.081 3.796 10.452 1.00 97.31 217 MET A C 1
ATOM 1675 O O . MET A 1 217 ? -2.508 2.708 10.539 1.00 97.31 217 MET A O 1
ATOM 1679 N N . TYR A 1 218 ? -4.401 3.884 10.257 1.00 98.31 218 TYR A N 1
ATOM 1680 C CA . TYR A 1 218 ? -5.250 2.723 9.967 1.00 98.31 218 TYR A CA 1
ATOM 1681 C C . TYR A 1 218 ? -4.956 2.160 8.575 1.00 98.31 218 TYR A C 1
ATOM 1683 O O . TYR A 1 218 ? -4.751 2.914 7.629 1.00 98.31 218 TYR A O 1
ATOM 1691 N N . GLY A 1 219 ? -4.982 0.830 8.460 1.00 97.50 219 GLY A N 1
ATOM 1692 C CA . GLY A 1 219 ? -4.662 0.125 7.219 1.00 97.50 219 GLY A CA 1
ATOM 1693 C C . GLY A 1 219 ? -3.283 -0.527 7.212 1.00 97.50 219 GLY A C 1
ATOM 1694 O O . GLY A 1 219 ? -2.884 -1.069 6.192 1.00 97.50 219 GLY A O 1
ATOM 1695 N N . ALA A 1 220 ? -2.564 -0.527 8.339 1.00 96.19 220 ALA A N 1
ATOM 1696 C CA . ALA A 1 220 ? -1.275 -1.211 8.461 1.00 96.19 220 ALA A CA 1
ATOM 1697 C C . ALA A 1 220 ? -1.392 -2.738 8.276 1.00 96.19 220 ALA A C 1
ATOM 1699 O O . ALA A 1 220 ? -0.459 -3.372 7.792 1.00 96.19 220 ALA A O 1
ATOM 1700 N N . ALA A 1 221 ? -2.536 -3.317 8.660 1.00 97.38 221 ALA A N 1
ATOM 1701 C CA . ALA A 1 221 ? -2.905 -4.703 8.378 1.00 97.38 221 ALA A CA 1
ATOM 1702 C C . ALA A 1 221 ? -4.432 -4.851 8.330 1.00 97.38 221 ALA A C 1
ATOM 1704 O O . ALA A 1 221 ? -5.148 -4.173 9.076 1.00 97.38 221 ALA A O 1
ATOM 1705 N N . LEU A 1 222 ? -4.927 -5.774 7.506 1.00 97.88 222 LEU A N 1
ATOM 1706 C CA . LEU A 1 222 ? -6.344 -6.109 7.383 1.00 97.88 222 LEU A CA 1
ATOM 1707 C C . LEU A 1 222 ? -6.604 -7.591 7.674 1.00 97.88 222 LEU A C 1
ATOM 1709 O O . LEU A 1 222 ? -5.896 -8.475 7.183 1.00 97.88 222 LEU A O 1
ATOM 1713 N N . LEU A 1 223 ? -7.687 -7.883 8.393 1.00 97.81 223 LEU A N 1
ATOM 1714 C CA . LEU A 1 223 ? -8.178 -9.246 8.616 1.00 97.81 223 LEU A CA 1
ATOM 1715 C C . LEU A 1 223 ? -9.664 -9.332 8.270 1.00 97.81 223 LEU A C 1
ATOM 1717 O O . LEU A 1 223 ? -10.480 -8.602 8.822 1.00 97.81 223 LEU A O 1
ATOM 1721 N N . GLU A 1 224 ? -10.026 -10.252 7.385 1.00 96.88 224 GLU A N 1
ATOM 1722 C CA . GLU A 1 224 ? -11.422 -10.509 7.036 1.00 96.88 224 GLU A CA 1
ATOM 1723 C C . GLU A 1 224 ? -11.933 -11.707 7.827 1.00 96.88 224 GLU A C 1
ATOM 1725 O O . GLU A 1 224 ? -11.504 -12.840 7.606 1.00 96.88 224 GLU A O 1
ATOM 1730 N N . GLU A 1 225 ? -12.845 -11.463 8.766 1.00 96.44 225 GLU A N 1
ATOM 1731 C CA . GLU A 1 225 ? -13.380 -12.505 9.635 1.00 96.44 225 GLU A CA 1
ATOM 1732 C C . GLU A 1 225 ? -14.780 -12.146 10.147 1.00 96.44 225 GLU A C 1
ATOM 1734 O O . GLU A 1 225 ? -15.084 -10.998 10.470 1.00 96.44 225 GLU A O 1
ATOM 1739 N N . GLY A 1 226 ? -15.660 -13.149 10.247 1.00 95.56 226 GLY A N 1
ATOM 1740 C CA . GLY A 1 226 ? -16.935 -13.004 10.956 1.00 95.56 226 GLY A CA 1
ATOM 1741 C C . GLY A 1 226 ? -17.894 -11.968 10.358 1.00 95.56 226 GLY A C 1
ATOM 1742 O O . GLY A 1 226 ? -18.698 -11.402 11.094 1.00 95.56 226 GLY A O 1
ATOM 1743 N N . GLY A 1 227 ? -17.813 -11.709 9.048 1.00 96.75 227 GLY A N 1
ATOM 1744 C CA . GLY A 1 227 ? -18.636 -10.704 8.361 1.00 96.75 227 GLY A CA 1
ATOM 1745 C C . GLY A 1 227 ? -18.100 -9.272 8.458 1.00 96.75 227 GLY A C 1
ATOM 1746 O O . GLY A 1 227 ? -18.792 -8.339 8.051 1.00 96.75 227 GLY A O 1
ATOM 1747 N N . TYR A 1 228 ? -16.876 -9.097 8.956 1.00 98.50 228 TYR A N 1
ATOM 1748 C CA . TYR A 1 228 ? -16.200 -7.811 9.057 1.00 98.50 228 TYR A CA 1
ATOM 1749 C C . TYR A 1 228 ? -14.843 -7.832 8.354 1.00 98.50 228 TYR A C 1
ATOM 1751 O O . TYR A 1 228 ? -14.191 -8.873 8.260 1.00 98.50 228 TYR A O 1
ATOM 1759 N N . THR A 1 229 ? -14.403 -6.651 7.934 1.00 98.56 229 THR A N 1
ATOM 1760 C CA . THR A 1 229 ? -13.000 -6.358 7.641 1.00 98.56 229 THR A CA 1
ATOM 1761 C C . THR A 1 229 ? -12.449 -5.577 8.829 1.00 98.56 229 THR A C 1
ATOM 1763 O O . THR A 1 229 ? -12.809 -4.417 9.037 1.00 98.56 229 THR A O 1
ATOM 1766 N N . TYR A 1 230 ? -11.623 -6.225 9.645 1.00 98.75 230 TYR A N 1
ATOM 1767 C CA . TYR A 1 230 ? -10.877 -5.590 10.724 1.00 98.75 230 TYR A CA 1
ATOM 1768 C C . TYR A 1 230 ? -9.707 -4.810 10.140 1.00 98.75 230 TYR A C 1
ATOM 1770 O O . TYR A 1 230 ? -8.947 -5.332 9.324 1.00 98.75 230 TYR A O 1
ATOM 1778 N N . ILE A 1 231 ? -9.573 -3.567 10.583 1.00 98.81 231 ILE A N 1
ATOM 1779 C CA . ILE A 1 231 ? -8.578 -2.613 10.119 1.00 98.81 231 ILE A CA 1
ATOM 1780 C C . ILE A 1 231 ? -7.686 -2.277 11.304 1.00 98.81 231 ILE A C 1
ATOM 1782 O O . ILE A 1 231 ? -8.108 -1.628 12.264 1.00 98.81 231 ILE A O 1
ATOM 1786 N N . TYR A 1 232 ? -6.447 -2.745 11.246 1.00 98.56 232 TYR A N 1
ATOM 1787 C CA . TYR A 1 232 ? -5.453 -2.485 12.271 1.00 98.56 232 TYR A CA 1
ATOM 1788 C C . TYR A 1 232 ? -4.668 -1.233 11.904 1.00 98.56 232 TYR A C 1
ATOM 1790 O O . TYR A 1 232 ? -4.404 -0.959 10.730 1.00 98.56 232 TYR A O 1
ATOM 1798 N N . GLY A 1 233 ? -4.293 -0.468 12.919 1.00 97.88 233 GLY A N 1
ATOM 1799 C CA . GLY A 1 233 ? -3.502 0.736 12.737 1.00 97.88 233 GLY A CA 1
ATOM 1800 C C . GLY A 1 233 ? -2.519 0.956 13.866 1.00 97.88 233 GLY A C 1
ATOM 1801 O O . GLY A 1 233 ? -2.683 0.428 14.970 1.00 97.88 233 GLY A O 1
ATOM 1802 N N . THR A 1 234 ? -1.509 1.763 13.570 1.00 97.25 234 THR A N 1
ATOM 1803 C CA . THR A 1 234 ? -0.496 2.168 14.540 1.00 97.25 234 THR A CA 1
ATOM 1804 C C . THR A 1 234 ? -0.683 3.638 14.872 1.00 97.25 234 THR A C 1
ATOM 1806 O O . THR A 1 234 ? -0.594 4.490 13.992 1.00 97.25 234 THR A O 1
ATOM 1809 N N . GLU A 1 235 ? -0.932 3.941 16.142 1.00 96.50 235 GLU A N 1
ATOM 1810 C CA . GLU A 1 235 ? -0.712 5.283 16.675 1.00 96.50 235 GLU A CA 1
ATOM 1811 C C . GLU A 1 235 ? 0.788 5.485 16.870 1.00 96.50 235 GLU A C 1
ATOM 1813 O O . GLU A 1 235 ? 1.429 4.692 17.566 1.00 96.50 235 GLU A O 1
ATOM 1818 N N . ASP A 1 236 ? 1.335 6.557 16.301 1.00 90.81 236 ASP A N 1
ATOM 1819 C CA . ASP A 1 236 ? 2.725 6.954 16.504 1.00 90.81 236 ASP A CA 1
ATOM 1820 C C . ASP A 1 236 ? 2.811 8.241 17.336 1.00 90.81 236 ASP A C 1
ATOM 1822 O O . ASP A 1 236 ? 2.551 9.340 16.851 1.00 90.81 236 ASP A O 1
ATOM 1826 N N . VAL A 1 237 ? 3.168 8.107 18.616 1.00 88.81 237 VAL A N 1
ATOM 1827 C CA . VAL A 1 237 ? 3.213 9.235 19.560 1.00 88.81 237 VAL A CA 1
ATOM 1828 C C . VAL A 1 237 ? 4.540 9.992 19.468 1.00 88.81 237 VAL A C 1
ATOM 1830 O O . VAL A 1 237 ? 4.588 11.198 19.704 1.00 88.81 237 VAL A O 1
ATOM 1833 N N . SER A 1 238 ? 5.644 9.291 19.192 1.00 82.38 238 SER A N 1
ATOM 1834 C CA . SER A 1 238 ? 6.997 9.876 19.257 1.00 82.38 238 SER A CA 1
ATOM 1835 C C . SER A 1 238 ? 8.061 9.144 18.426 1.00 82.38 238 SER A C 1
ATOM 1837 O O . SER A 1 238 ? 9.254 9.218 18.724 1.00 82.38 238 SER A O 1
ATOM 1839 N N . GLY A 1 239 ? 7.661 8.348 17.437 1.00 76.94 239 GLY A N 1
ATOM 1840 C CA . GLY A 1 239 ? 8.518 7.466 16.638 1.00 76.94 239 GLY A CA 1
ATOM 1841 C C . GLY A 1 239 ? 8.978 6.205 17.379 1.00 76.94 239 GLY A C 1
ATOM 1842 O O . GLY A 1 239 ? 9.200 5.164 16.763 1.00 76.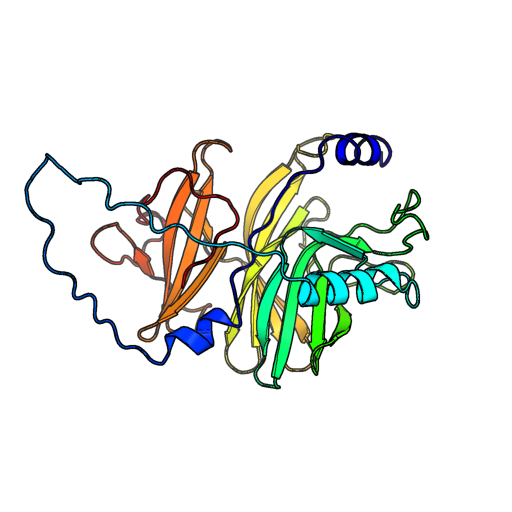94 239 GLY A O 1
ATOM 1843 N N . THR A 1 240 ? 9.102 6.274 18.706 1.00 80.25 240 THR A N 1
ATOM 1844 C CA . THR A 1 240 ? 9.538 5.165 19.577 1.00 80.25 240 THR A CA 1
ATOM 1845 C C . THR A 1 240 ? 8.420 4.619 20.455 1.00 80.25 240 THR A C 1
ATOM 1847 O O . THR A 1 240 ? 8.453 3.458 20.864 1.00 80.25 240 THR A O 1
ATOM 1850 N N . GLU A 1 241 ? 7.413 5.442 20.732 1.00 91.25 241 GLU A N 1
ATOM 1851 C CA . GLU A 1 241 ? 6.219 5.049 21.457 1.00 91.25 241 GLU A CA 1
ATOM 1852 C C . GLU A 1 241 ? 5.056 4.883 20.485 1.00 91.25 241 GLU A C 1
ATOM 1854 O O . GLU A 1 241 ? 4.515 5.862 19.973 1.00 91.25 241 GLU A O 1
ATOM 1859 N N . LYS A 1 242 ? 4.704 3.619 20.244 1.00 94.75 242 LYS A N 1
ATOM 1860 C CA . LYS A 1 242 ? 3.685 3.221 19.278 1.00 94.75 242 LYS A CA 1
ATOM 1861 C C . LYS A 1 242 ? 2.659 2.295 19.903 1.00 94.75 242 LYS A C 1
ATOM 1863 O O . LYS A 1 242 ? 3.031 1.444 20.722 1.00 94.75 242 LYS A O 1
ATOM 1868 N N . TYR A 1 243 ? 1.402 2.438 19.502 1.00 97.12 243 TYR A N 1
ATOM 1869 C CA . TYR A 1 243 ? 0.293 1.646 20.026 1.00 97.12 243 TYR A CA 1
ATOM 1870 C C . TYR A 1 243 ? -0.565 1.053 18.914 1.00 97.12 243 TYR A C 1
ATOM 1872 O O . TYR A 1 243 ? -0.849 1.711 17.919 1.00 97.12 243 TYR A O 1
ATOM 1880 N N . LEU A 1 244 ? -0.998 -0.192 19.104 1.00 97.94 244 LEU A N 1
ATOM 1881 C CA . LEU A 1 244 ? -1.952 -0.849 18.219 1.00 97.94 244 LEU A CA 1
ATOM 1882 C C . LEU A 1 244 ? -3.370 -0.362 18.509 1.00 97.94 244 LEU A C 1
ATOM 1884 O O . LEU A 1 244 ? -3.803 -0.382 19.664 1.00 97.94 244 LEU A O 1
ATOM 1888 N N . HIS A 1 245 ? -4.093 -0.043 17.445 1.00 98.56 245 HIS A N 1
ATOM 1889 C CA . HIS A 1 245 ? -5.519 0.254 17.436 1.00 98.56 245 HIS A CA 1
ATOM 1890 C C . HIS A 1 245 ? -6.248 -0.663 16.453 1.00 98.56 245 HIS A C 1
ATOM 1892 O O . HIS A 1 245 ? -5.656 -1.158 15.491 1.00 98.56 245 HIS A O 1
ATOM 1898 N N . ILE A 1 246 ? -7.540 -0.891 16.699 1.00 98.69 246 ILE A N 1
ATOM 1899 C CA . ILE A 1 246 ? -8.386 -1.746 15.861 1.00 98.69 246 ILE A CA 1
ATOM 1900 C C . ILE A 1 246 ? -9.693 -1.017 15.562 1.00 98.69 246 ILE A C 1
ATOM 1902 O O . ILE A 1 246 ? -10.397 -0.579 16.475 1.00 98.69 246 ILE A O 1
ATOM 1906 N N . ALA A 1 247 ? -10.031 -0.951 14.283 1.00 98.88 247 ALA A N 1
ATOM 1907 C CA . ALA A 1 247 ? -11.358 -0.632 13.786 1.00 98.88 247 ALA A CA 1
ATOM 1908 C C . ALA A 1 247 ? -11.913 -1.821 12.990 1.00 98.88 247 ALA A C 1
ATOM 1910 O O . ALA A 1 247 ? -11.206 -2.795 12.724 1.00 98.88 247 ALA A O 1
ATOM 1911 N N . ARG A 1 248 ? -13.186 -1.769 12.608 1.00 98.75 248 ARG A N 1
ATOM 1912 C CA . ARG A 1 248 ? -13.775 -2.709 11.655 1.00 98.75 248 ARG A CA 1
ATOM 1913 C C . ARG A 1 248 ? -14.853 -2.045 10.814 1.00 98.75 248 ARG A C 1
ATOM 1915 O O . ARG A 1 248 ? -15.615 -1.222 11.317 1.00 98.75 248 ARG A O 1
ATOM 1922 N N . ALA A 1 249 ? -14.953 -2.474 9.566 1.00 98.69 249 ALA A N 1
ATOM 1923 C CA . ALA A 1 249 ? -16.063 -2.174 8.673 1.00 98.69 249 ALA A CA 1
ATOM 1924 C C . ALA A 1 249 ? -16.842 -3.459 8.373 1.00 98.69 249 ALA A C 1
ATOM 1926 O O . ALA A 1 249 ? -16.320 -4.567 8.525 1.00 98.69 249 ALA A O 1
ATOM 1927 N N . THR A 1 250 ? -18.092 -3.328 7.928 1.00 98.31 250 THR A N 1
ATOM 1928 C CA . THR A 1 250 ? -18.821 -4.486 7.383 1.00 98.31 250 THR A CA 1
ATOM 1929 C C . THR A 1 250 ? -18.052 -5.032 6.179 1.00 98.31 250 THR A C 1
ATOM 1931 O O . THR A 1 250 ? -17.576 -4.250 5.357 1.00 98.31 250 THR A O 1
ATOM 1934 N N . ALA A 1 251 ? -17.919 -6.357 6.075 1.00 96.25 251 ALA A N 1
ATOM 1935 C CA . ALA A 1 251 ? -17.185 -6.982 4.980 1.00 96.25 251 ALA A CA 1
ATOM 1936 C C . ALA A 1 251 ? -17.731 -6.532 3.615 1.00 96.25 251 ALA A C 1
ATOM 1938 O O . ALA A 1 251 ? -18.943 -6.526 3.389 1.00 96.25 251 ALA A O 1
ATOM 1939 N N . GLY A 1 252 ? -16.820 -6.156 2.718 1.00 96.06 252 GLY A N 1
ATOM 1940 C CA . GLY A 1 252 ? -17.149 -5.642 1.391 1.00 96.06 252 GLY A CA 1
ATOM 1941 C C . GLY A 1 252 ? -17.812 -4.257 1.377 1.00 96.06 252 GLY A C 1
ATOM 1942 O O . GLY A 1 252 ? -18.486 -3.921 0.405 1.00 96.06 252 GLY A O 1
ATOM 1943 N N . ASN A 1 253 ? -17.682 -3.485 2.458 1.00 97.12 253 ASN A N 1
ATOM 1944 C CA . ASN A 1 253 ? -18.145 -2.103 2.535 1.00 97.12 253 ASN A CA 1
ATOM 1945 C C . ASN A 1 253 ? -17.162 -1.241 3.345 1.00 97.12 253 ASN A C 1
ATOM 1947 O O . ASN A 1 253 ? -17.521 -0.678 4.384 1.00 97.12 253 ASN A O 1
ATOM 1951 N N . LEU A 1 254 ? -15.908 -1.152 2.886 1.00 97.25 254 LEU A N 1
ATOM 1952 C CA . LEU A 1 254 ? -14.852 -0.388 3.567 1.00 97.25 254 LEU A CA 1
ATOM 1953 C C . LEU A 1 254 ? -15.145 1.116 3.671 1.00 97.25 254 LEU A C 1
ATOM 1955 O O . LEU A 1 254 ? -14.662 1.759 4.598 1.00 97.25 254 LEU A O 1
ATOM 1959 N N . PHE A 1 255 ? -15.958 1.670 2.770 1.00 97.81 255 PHE A N 1
ATOM 1960 C CA . PHE A 1 255 ? -16.404 3.070 2.819 1.00 97.81 255 PHE A CA 1
ATOM 1961 C C . PHE A 1 255 ? -17.672 3.290 3.659 1.00 97.81 255 PHE A C 1
ATOM 1963 O O . PHE A 1 255 ? -18.178 4.409 3.751 1.00 97.81 255 PHE A O 1
ATOM 1970 N N . GLY A 1 256 ? -18.211 2.225 4.257 1.00 97.12 256 GLY A N 1
ATOM 1971 C CA . GLY A 1 256 ? -19.320 2.304 5.196 1.00 97.12 256 GLY A CA 1
ATOM 1972 C C . GLY A 1 256 ? -18.913 2.867 6.559 1.00 97.12 256 GLY A C 1
ATOM 1973 O O . GLY A 1 256 ? -17.781 3.282 6.787 1.00 97.12 256 GLY A O 1
ATOM 1974 N N . ALA A 1 257 ? -19.855 2.846 7.503 1.00 97.81 257 ALA A N 1
ATOM 1975 C CA . ALA A 1 257 ? -19.572 3.235 8.879 1.00 97.81 257 ALA A CA 1
ATOM 1976 C C . ALA A 1 257 ? -18.626 2.228 9.549 1.00 97.81 257 ALA A C 1
ATOM 1978 O O . ALA A 1 257 ? -18.879 1.019 9.524 1.00 97.81 257 ALA A O 1
ATOM 1979 N N . TRP A 1 258 ? -17.564 2.742 10.167 1.00 98.75 258 TRP A N 1
ATOM 1980 C CA . TRP A 1 258 ? -16.640 1.946 10.963 1.00 98.75 258 TRP A CA 1
ATOM 1981 C C . TRP A 1 258 ? -17.071 1.889 12.425 1.00 98.75 258 TRP A C 1
ATOM 1983 O O . TRP A 1 258 ? -17.691 2.809 12.962 1.00 98.75 258 TRP A O 1
ATOM 1993 N N . GLU A 1 259 ? -16.686 0.801 13.080 1.00 98.88 259 GLU A N 1
ATOM 1994 C CA . GLU A 1 259 ? -16.716 0.667 14.527 1.00 98.88 259 GLU A CA 1
ATOM 1995 C C . GLU A 1 259 ? -15.284 0.547 15.059 1.00 98.88 259 GLU A C 1
ATOM 1997 O O . GLU A 1 259 ? -14.449 -0.145 14.481 1.00 98.88 259 GLU A O 1
ATOM 2002 N N . PHE A 1 260 ? -15.005 1.177 16.193 1.00 98.88 260 PHE A N 1
ATOM 2003 C CA . PHE A 1 260 ? -13.683 1.289 16.800 1.00 98.88 260 PHE A CA 1
ATOM 2004 C C . PHE A 1 260 ? -13.646 0.543 18.124 1.00 98.88 260 PHE A C 1
ATOM 2006 O O . PHE A 1 260 ? -14.553 0.679 18.953 1.00 98.88 260 PHE A O 1
ATOM 2013 N N . TYR A 1 261 ? -12.609 -0.265 18.325 1.00 98.81 261 TYR A N 1
ATOM 2014 C CA . TYR A 1 261 ? -12.511 -1.108 19.505 1.00 98.81 261 TYR A CA 1
ATOM 2015 C C . TYR A 1 261 ? -12.100 -0.287 20.730 1.00 98.81 261 TYR A C 1
ATOM 2017 O O . TYR A 1 261 ? -11.029 0.312 20.776 1.00 98.81 261 TYR A O 1
ATOM 2025 N N . THR A 1 262 ? -12.933 -0.301 21.767 1.00 98.50 262 THR A N 1
ATOM 2026 C CA . THR A 1 262 ? -12.735 0.489 22.995 1.00 98.50 262 THR A CA 1
ATOM 2027 C C . THR A 1 262 ? -11.896 -0.234 24.052 1.00 98.50 262 THR A C 1
ATOM 2029 O O . THR A 1 262 ? -11.780 0.224 25.188 1.00 98.50 262 THR A O 1
ATOM 2032 N N . GLY A 1 263 ? -11.364 -1.417 23.730 1.00 97.38 263 GLY A N 1
ATOM 2033 C CA . GLY A 1 263 ? -10.713 -2.312 24.691 1.00 97.38 263 GLY A CA 1
ATOM 2034 C C . GLY A 1 263 ? -11.671 -3.314 25.344 1.00 97.38 263 GLY A C 1
ATOM 2035 O O . GLY A 1 263 ? -11.228 -4.371 25.790 1.00 97.38 263 GLY A O 1
ATOM 2036 N N . THR A 1 264 ? -12.976 -3.017 25.371 1.00 97.50 264 THR A N 1
ATOM 2037 C CA . THR A 1 264 ? -14.018 -3.898 25.940 1.00 97.50 264 THR A CA 1
ATOM 2038 C C . THR A 1 264 ? -15.246 -4.077 25.044 1.00 97.50 264 THR A C 1
ATOM 2040 O O . THR A 1 264 ? -16.064 -4.960 25.296 1.00 97.50 264 THR A O 1
ATOM 2043 N N . GLY A 1 265 ? -15.383 -3.266 23.994 1.00 98.25 265 GLY A N 1
ATOM 2044 C CA . GLY A 1 265 ? -16.503 -3.302 23.061 1.00 98.25 265 GLY A CA 1
ATOM 2045 C C . GLY A 1 265 ? -16.221 -2.471 21.813 1.00 98.25 265 GLY A C 1
ATOM 2046 O O . GLY A 1 265 ? -15.067 -2.205 21.486 1.00 98.25 265 GLY A O 1
ATOM 2047 N N . TRP A 1 266 ? -17.283 -2.059 21.127 1.00 98.62 266 TRP A N 1
ATOM 2048 C CA . TRP A 1 266 ? -17.219 -1.318 19.868 1.00 98.62 266 TRP A CA 1
ATOM 2049 C C . TRP A 1 266 ? -17.965 0.009 19.994 1.00 98.62 266 TRP A C 1
ATOM 2051 O O . TRP A 1 266 ? -19.015 0.072 20.636 1.00 98.62 266 TRP A O 1
ATOM 2061 N N . SER A 1 267 ? -17.415 1.063 19.398 1.00 98.75 267 SER A N 1
ATOM 2062 C CA . SER A 1 267 ? -18.000 2.405 19.359 1.00 98.75 267 SER A CA 1
ATOM 2063 C C . SER A 1 267 ? -18.037 2.921 17.926 1.00 98.75 267 SER A C 1
ATOM 2065 O O . SER A 1 267 ? -17.117 2.657 17.165 1.00 98.75 267 SER A O 1
ATOM 2067 N N . SER A 1 268 ? -19.052 3.701 17.560 1.00 98.44 268 SER A N 1
ATOM 2068 C CA . SER A 1 268 ? -19.053 4.456 16.298 1.00 98.44 268 SER A CA 1
ATOM 2069 C C . SER A 1 268 ? -18.232 5.751 16.374 1.00 98.44 268 SER A C 1
ATOM 2071 O O . SER A 1 268 ? -18.099 6.449 15.376 1.00 98.44 268 SER A O 1
ATOM 2073 N N . ASP A 1 269 ? -17.742 6.119 17.562 1.00 98.38 269 ASP A N 1
ATOM 2074 C CA . ASP A 1 269 ? -16.866 7.275 17.764 1.00 98.38 269 ASP A CA 1
ATOM 2075 C C . ASP A 1 269 ? -15.398 6.864 17.535 1.00 98.38 269 ASP A C 1
ATOM 2077 O O . ASP A 1 269 ? -14.871 6.076 18.331 1.00 98.38 269 ASP A O 1
ATOM 2081 N N . PRO A 1 270 ? -14.721 7.394 16.500 1.00 97.56 270 PRO A N 1
ATOM 2082 C CA . PRO A 1 270 ? -13.330 7.056 16.199 1.00 97.56 270 PRO A CA 1
ATOM 2083 C C . PRO A 1 270 ? -12.353 7.439 17.314 1.00 97.56 270 PRO A C 1
ATOM 2085 O O . PRO A 1 270 ? -11.345 6.759 17.521 1.00 97.56 270 PRO A O 1
ATOM 2088 N N . THR A 1 271 ? -12.668 8.474 18.097 1.00 97.88 271 THR A N 1
ATOM 2089 C CA . THR A 1 271 ? -11.810 8.923 19.202 1.00 97.88 271 THR A CA 1
ATOM 2090 C C . THR A 1 271 ? -11.837 7.969 20.398 1.00 97.88 271 THR A C 1
ATOM 2092 O O . THR A 1 271 ? -10.933 8.005 21.233 1.00 97.88 271 THR A O 1
ATOM 2095 N N . ALA A 1 272 ? -12.823 7.064 20.459 1.00 98.25 272 ALA A N 1
ATOM 2096 C CA . ALA A 1 272 ? -12.965 6.069 21.519 1.00 98.25 272 ALA A CA 1
ATOM 2097 C C . ALA A 1 272 ? -12.076 4.824 21.331 1.00 98.25 272 ALA A C 1
ATOM 2099 O O . ALA A 1 272 ? -12.067 3.951 22.204 1.00 98.25 272 ALA A O 1
ATOM 2100 N N . SER A 1 273 ? -11.348 4.720 20.211 1.00 98.44 273 SER A N 1
ATOM 2101 C CA . SER A 1 273 ? -10.415 3.617 19.953 1.00 98.44 273 SER A CA 1
ATOM 2102 C C . SER A 1 273 ? -9.337 3.554 21.037 1.00 98.44 273 SER A C 1
ATOM 2104 O O . SER A 1 273 ? -8.629 4.533 21.283 1.00 98.44 273 SER A O 1
ATOM 2106 N N . ALA A 1 274 ? -9.196 2.401 21.689 1.00 98.00 274 ALA A N 1
ATOM 2107 C CA . ALA A 1 274 ? -8.255 2.225 22.788 1.00 98.00 274 ALA A CA 1
ATOM 2108 C C . ALA A 1 274 ? -6.881 1.759 22.297 1.00 98.00 274 ALA A C 1
ATOM 2110 O O . ALA A 1 274 ? -6.778 0.898 21.425 1.00 98.00 274 ALA A O 1
ATOM 2111 N N . ARG A 1 275 ? -5.825 2.262 22.947 1.00 97.75 275 ARG A N 1
ATOM 2112 C CA . ARG A 1 275 ? -4.469 1.712 22.829 1.00 97.75 275 ARG A CA 1
ATOM 2113 C C . ARG A 1 275 ? -4.453 0.282 23.369 1.00 97.75 275 ARG A C 1
ATOM 2115 O O . ARG A 1 275 ? -4.828 0.063 24.522 1.00 97.75 275 ARG A O 1
ATOM 2122 N N . LEU A 1 276 ? -3.992 -0.672 22.564 1.00 95.69 276 LEU A N 1
ATOM 2123 C CA . LEU A 1 276 ? -3.892 -2.082 22.952 1.00 95.69 276 LEU A CA 1
ATOM 2124 C C . LEU A 1 276 ? -2.439 -2.477 23.244 1.00 95.69 276 LEU A C 1
ATOM 2126 O O . LEU A 1 276 ? -1.952 -2.326 24.363 1.00 95.69 276 LEU A O 1
ATOM 2130 N N . LEU A 1 277 ? -1.732 -2.988 22.235 1.00 94.44 277 LEU A N 1
ATOM 2131 C CA . LEU A 1 277 ? -0.339 -3.411 22.3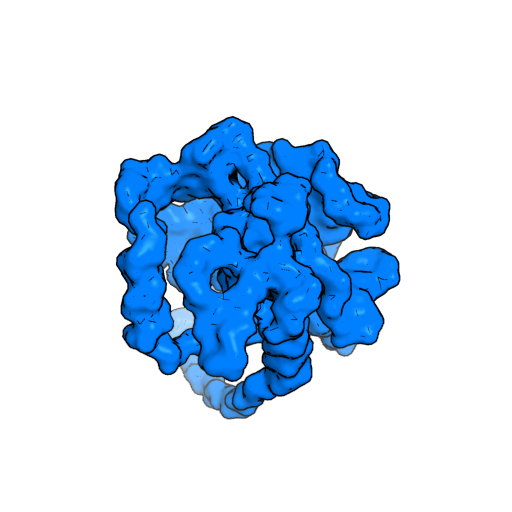48 1.00 94.44 277 LEU A CA 1
ATOM 2132 C C . LEU A 1 277 ? 0.595 -2.215 22.191 1.00 94.44 277 LEU A C 1
ATOM 2134 O O . LEU A 1 277 ? 0.401 -1.386 21.308 1.00 94.44 277 LEU A O 1
ATOM 2138 N N . ARG A 1 278 ? 1.637 -2.156 23.022 1.00 93.62 278 ARG A N 1
ATOM 2139 C CA . ARG A 1 278 ? 2.708 -1.158 22.929 1.00 93.62 278 ARG A CA 1
ATOM 2140 C C . ARG A 1 278 ? 3.885 -1.714 22.133 1.00 93.62 278 ARG A C 1
ATOM 2142 O O . ARG A 1 278 ? 4.238 -2.877 22.301 1.00 93.62 278 ARG A O 1
ATOM 2149 N N . GLY A 1 279 ? 4.537 -0.863 21.346 1.00 87.06 279 GLY A N 1
ATOM 2150 C CA . GLY A 1 279 ? 5.758 -1.203 20.611 1.00 87.06 279 GLY A CA 1
ATOM 2151 C C . GLY A 1 279 ? 5.514 -1.937 19.293 1.00 87.06 279 GLY A C 1
ATOM 2152 O O . GLY A 1 279 ? 6.415 -2.613 18.805 1.00 87.06 279 GLY A O 1
ATOM 2153 N N . VAL A 1 280 ? 4.312 -1.818 18.720 1.00 90.06 280 VAL A N 1
ATOM 2154 C CA . VAL A 1 280 ? 4.048 -2.293 17.356 1.00 90.06 280 VAL A CA 1
ATOM 2155 C C . VAL A 1 280 ? 4.777 -1.421 16.331 1.00 90.06 280 VAL A C 1
ATOM 2157 O O . VAL A 1 280 ? 4.929 -0.215 16.523 1.00 90.06 280 VAL A O 1
ATOM 2160 N N . GLY A 1 281 ? 5.260 -2.037 15.253 1.00 86.81 281 GLY A N 1
ATOM 2161 C CA . GLY A 1 281 ? 5.847 -1.316 14.124 1.00 86.81 281 GLY A CA 1
ATOM 2162 C C . GLY A 1 281 ? 4.786 -0.647 13.244 1.00 86.81 281 GLY A C 1
ATOM 2163 O O . GLY A 1 281 ? 3.587 -0.803 13.461 1.00 86.81 281 GLY A O 1
ATOM 2164 N N . ASN A 1 282 ? 5.235 0.069 12.212 1.00 84.12 282 ASN A N 1
ATOM 2165 C CA . ASN A 1 282 ? 4.338 0.597 11.172 1.00 84.12 282 ASN A CA 1
ATOM 2166 C C . ASN A 1 282 ? 3.974 -0.462 10.116 1.00 84.12 282 ASN A C 1
ATOM 2168 O O . ASN A 1 282 ? 3.022 -0.267 9.376 1.00 84.12 282 ASN A O 1
ATOM 2172 N N . GLY A 1 283 ? 4.715 -1.576 10.066 1.00 84.31 283 GLY A N 1
ATOM 2173 C CA . GLY A 1 283 ? 4.392 -2.752 9.263 1.00 84.31 283 GLY A CA 1
ATOM 2174 C C . GLY A 1 283 ? 4.322 -3.990 10.153 1.00 84.31 283 GLY A C 1
ATOM 2175 O O . GLY A 1 283 ? 5.248 -4.259 10.922 1.00 84.31 283 GLY A O 1
ATOM 2176 N N . PHE A 1 284 ? 3.213 -4.717 10.075 1.00 90.75 284 PHE A N 1
ATOM 2177 C CA . PHE A 1 284 ? 2.995 -5.994 10.751 1.00 90.75 284 PHE A CA 1
ATOM 2178 C C . PHE A 1 284 ? 1.912 -6.787 10.013 1.00 90.75 284 PHE A C 1
ATOM 2180 O O . PHE A 1 284 ? 1.176 -6.238 9.204 1.00 90.75 284 PHE A O 1
ATOM 2187 N N . GLY A 1 285 ? 1.820 -8.086 10.294 1.00 89.19 285 GLY A N 1
ATOM 2188 C CA . GLY A 1 285 ? 0.770 -8.953 9.764 1.00 89.19 285 GLY A CA 1
ATOM 2189 C C . GLY A 1 285 ? -0.152 -9.452 10.870 1.00 89.19 285 GLY A C 1
ATOM 2190 O O . GLY A 1 285 ? 0.276 -9.635 12.011 1.00 89.19 285 GLY A O 1
ATOM 2191 N N . VAL A 1 286 ? -1.409 -9.705 10.513 1.00 90.38 286 VAL A N 1
ATOM 2192 C CA . VAL A 1 286 ? -2.396 -10.397 11.350 1.00 90.38 286 VAL A CA 1
ATOM 2193 C C . VAL A 1 286 ? -2.934 -11.585 10.549 1.00 90.38 286 VAL A C 1
ATOM 2195 O O . VAL A 1 286 ? -3.096 -11.482 9.329 1.00 90.38 286 VAL A O 1
ATOM 2198 N N . THR A 1 287 ? -3.142 -12.725 11.207 1.00 84.75 287 THR A N 1
ATOM 2199 C CA . THR A 1 287 ? -3.578 -13.990 10.590 1.00 84.75 287 THR A CA 1
ATOM 2200 C C . THR A 1 287 ? -4.501 -14.761 11.506 1.00 84.75 287 THR A C 1
ATOM 2202 O O . THR A 1 287 ? -4.229 -14.715 12.728 1.00 84.75 287 THR A O 1
#

Foldseek 3Di:
DQPPVQVVVVPDPDDDDDDDDDVVVVVPPPDDDDPDPDDDDDDPDDPPPDPPPPDDDDDDVLVVCQLCCQLAVQPAQQGFNDFPDFAWYQDPVGKIKTKGAWTFGGHADPVRDDDPPTDIEGMWIWIGDPSHTDDIDFDDDSVDTYHNDQDPDPQKDWGWAYWDDQPQKIKIKTWIKGAQDDDPPRIDTDFIWIWIAGPPVRHTDDIGTDDQPLNWSWRLEWDDDDQKIKIWTWRDPDVAKIFIWIKIDGPSCPVDQIWTDQVPDTDSDSNSTDGDDIRDDSHDYDD